Protein AF-A0A438DGU1-F1 (afdb_monomer)

Mean predicted aligned error: 17.24 Å

Foldseek 3Di:
DVVVVVVVVVVVVVVVVVVVVVVVVVVVVVVVVVVVVVVVCVVPDPQWDKDKDADQDDDPPDALQRSVVVVCCVPPVPWFDGKAFDFQCVVLVVLVVVLVVLVVQLVVQVVVCVVPVPDFDWFAPDDVRPDHDIDGSNVVSVVVSVVSVVVSVVVVVVRVPDSVRTHNMMITITNDPCSNCVVVVLPVVLVVVLVVVVVVVVVVVVVLVPVVVVCVVDVVCPVVNVVCCVVCVPCVVVVVVVVVVVSVVVSVVSD

Secondary structure (DSSP, 8-state):
-HHHHHHHHHHHHHHHHHHHHHHHHHHHHHHHHHHHHHHHHHHH--S-EEEEEE-PPP-TTS-HHHHHHHHHHHH-TTTEEEEEEEE--HHHHHHHHHHHHHHHHHHHHHHHHHH-TTS--EEEESGGGTSSEEEEHHHHHHHHHHHHHHHHHHHHHHHHH-GGGEEEEEEEEES-HHHHHHHHHHHHHHHHHHHHHHHHHHHHHHHHH-HHHHHHH-GGGHHHHHHHHHHHHHHHHHHHHHHHHHHHHHHHHH-

Organism: Vitis vinifera (NCBI:txid29760)

Nearest PDB structures (foldseek):
  8xs4-assembly1_A  TM=6.269E-01  e=8.753E-15  Arabidopsis thaliana
  6mgv-assembly1_A  TM=5.950E-01  e=2.209E-14  Arabidopsis thaliana
  8xng-assembly1_B  TM=6.647E-01  e=2.168E-13  Arabidopsis thaliana
  8xaj-assembly1_A  TM=6.176E-01  e=3.081E-12  Arabidopsis thaliana
  8xw1-assembly1_A  TM=6.459E-01  e=2.513E-11  Arabidopsis thaliana

InterPro domains:
  IPR003864 CSC1/OSCA1-like, 7TM region [PF02714] (188-232)
  IPR027815 CSC1/OSCA1-like, cytosolic domain [PF14703] (51-181)
  IPR045122 Calcium permeable stress-gated cation channel 1-like [PTHR13018] (31-181)

pLDDT: mean 75.38, std 16.09, range [46.75, 98.06]

Structure (mmCIF, N/CA/C/O backbone):
data_AF-A0A438DGU1-F1
#
_entry.id   AF-A0A438DGU1-F1
#
loop_
_atom_site.group_PDB
_atom_site.id
_atom_site.type_symbol
_atom_site.label_atom_id
_atom_site.label_alt_id
_atom_site.label_comp_id
_atom_site.label_asym_id
_atom_site.label_entity_id
_atom_site.label_seq_id
_atom_site.pdbx_PDB_ins_code
_atom_site.Cartn_x
_atom_site.Cartn_y
_atom_site.Cartn_z
_atom_site.occupancy
_atom_site.B_iso_or_equiv
_atom_site.auth_seq_id
_atom_site.auth_comp_id
_atom_site.auth_asym_id
_atom_site.auth_atom_id
_atom_site.pdbx_PDB_model_num
ATOM 1 N N . MET A 1 1 ? 34.085 60.584 -5.450 1.00 51.00 1 MET A N 1
ATOM 2 C CA . MET A 1 1 ? 33.881 59.357 -6.259 1.00 51.00 1 MET A CA 1
ATOM 3 C C . MET A 1 1 ? 34.608 58.139 -5.691 1.00 51.00 1 MET A C 1
ATOM 5 O O . MET A 1 1 ? 33.944 57.147 -5.432 1.00 51.00 1 MET A O 1
ATOM 9 N N . LEU A 1 2 ? 35.922 58.198 -5.435 1.00 50.06 2 LEU A N 1
ATOM 10 C CA . LEU A 1 2 ? 36.712 57.058 -4.926 1.00 50.06 2 LEU A CA 1
ATOM 11 C C . LEU A 1 2 ? 36.212 56.463 -3.595 1.00 50.06 2 LEU A C 1
ATOM 13 O O . LEU A 1 2 ? 36.200 55.247 -3.435 1.00 50.06 2 LEU A O 1
ATOM 17 N N . THR A 1 3 ? 35.728 57.292 -2.671 1.00 56.88 3 THR A N 1
ATOM 18 C CA . THR A 1 3 ? 35.167 56.849 -1.381 1.00 56.88 3 THR A CA 1
ATOM 19 C C . THR A 1 3 ? 33.851 56.080 -1.521 1.00 56.88 3 THR A C 1
ATOM 21 O O . THR A 1 3 ? 33.629 55.115 -0.795 1.00 56.88 3 THR A O 1
ATOM 24 N N . TYR A 1 4 ? 33.000 56.449 -2.484 1.00 52.88 4 TYR A N 1
ATOM 25 C CA . TYR A 1 4 ? 31.752 55.734 -2.777 1.00 52.88 4 TYR A CA 1
ATOM 26 C C . TYR A 1 4 ? 32.018 54.388 -3.456 1.00 52.88 4 TYR A C 1
ATOM 28 O O . TYR A 1 4 ? 31.411 53.388 -3.080 1.00 52.88 4 TYR A O 1
ATOM 36 N N . ALA A 1 5 ? 32.976 54.339 -4.388 1.00 51.44 5 ALA A N 1
ATOM 37 C CA . ALA A 1 5 ? 33.400 53.092 -5.021 1.00 51.44 5 ALA A CA 1
ATOM 38 C C . ALA A 1 5 ? 33.981 52.107 -3.989 1.00 51.44 5 ALA A C 1
ATOM 40 O O . ALA A 1 5 ? 33.577 50.949 -3.951 1.00 51.44 5 ALA A O 1
ATOM 41 N N . TRP A 1 6 ? 34.853 52.573 -3.088 1.00 55.00 6 TRP A N 1
ATOM 42 C CA . TRP A 1 6 ? 35.421 51.740 -2.020 1.00 55.00 6 TRP A CA 1
ATOM 43 C C . TRP A 1 6 ? 34.373 51.204 -1.042 1.00 55.00 6 TRP A C 1
ATOM 45 O O . TRP A 1 6 ? 34.448 50.042 -0.637 1.00 55.00 6 TRP A O 1
ATOM 55 N N . ARG A 1 7 ? 33.371 52.018 -0.693 1.00 60.62 7 ARG A N 1
ATOM 56 C CA . ARG A 1 7 ? 32.268 51.591 0.175 1.00 60.62 7 ARG A CA 1
ATOM 57 C C . ARG A 1 7 ? 31.414 50.520 -0.506 1.00 60.62 7 ARG A C 1
ATOM 59 O O . ARG A 1 7 ? 31.186 49.472 0.084 1.00 60.62 7 ARG A O 1
ATOM 66 N N . MET A 1 8 ? 31.094 50.708 -1.788 1.00 54.34 8 MET A N 1
ATOM 67 C CA . MET A 1 8 ? 30.361 49.724 -2.589 1.00 54.34 8 MET A CA 1
ATOM 68 C C . MET A 1 8 ? 31.123 48.394 -2.727 1.00 54.34 8 MET A C 1
ATOM 70 O O . MET A 1 8 ? 30.537 47.331 -2.540 1.00 54.34 8 MET A O 1
ATOM 74 N N . PHE A 1 9 ? 32.438 48.421 -2.977 1.00 50.03 9 PHE A N 1
ATOM 75 C CA . PHE A 1 9 ? 33.260 47.202 -3.032 1.00 50.03 9 PHE A CA 1
ATOM 76 C C . PHE A 1 9 ? 33.344 46.480 -1.678 1.00 50.03 9 PHE A C 1
ATOM 78 O O . PHE A 1 9 ? 33.298 45.247 -1.632 1.00 50.03 9 PHE A O 1
ATOM 85 N N . SER A 1 10 ? 33.440 47.226 -0.575 1.00 62.94 10 SER A N 1
ATOM 86 C CA . SER A 1 10 ? 33.431 46.661 0.779 1.00 62.94 10 SER A CA 1
ATOM 87 C C . SER A 1 10 ? 32.088 46.001 1.108 1.00 62.94 10 SER A C 1
ATOM 89 O O . SER A 1 10 ? 32.065 44.869 1.597 1.00 62.94 10 SER A O 1
ATOM 91 N N . ASP A 1 11 ? 30.977 46.660 0.777 1.00 60.12 11 ASP A N 1
ATOM 92 C CA . ASP A 1 11 ? 29.625 46.159 1.035 1.00 60.12 11 ASP A CA 1
ATOM 93 C C . ASP A 1 11 ? 29.321 44.908 0.197 1.00 60.12 11 ASP A C 1
ATOM 95 O O . ASP A 1 11 ? 28.815 43.916 0.725 1.00 60.12 11 ASP A O 1
ATOM 99 N N . VAL A 1 12 ? 29.732 44.888 -1.077 1.00 57.66 12 VAL A N 1
ATOM 100 C CA . VAL A 1 12 ? 29.611 43.710 -1.955 1.00 57.66 12 VAL A CA 1
ATOM 101 C C . VAL A 1 12 ? 30.444 42.540 -1.425 1.00 57.66 12 VAL A C 1
ATOM 103 O O . VAL A 1 12 ? 29.944 41.418 -1.340 1.00 57.66 12 VAL A O 1
ATOM 106 N N . LYS A 1 13 ? 31.690 42.777 -0.993 1.00 60.59 13 LYS A N 1
ATOM 107 C CA . LYS A 1 13 ? 32.548 41.732 -0.407 1.00 60.59 13 LYS A CA 1
ATOM 108 C C . LYS A 1 13 ? 31.959 41.171 0.890 1.00 60.59 13 LYS A C 1
ATOM 110 O O . LYS A 1 13 ? 32.014 39.961 1.120 1.00 60.59 13 LYS A O 1
ATOM 115 N N . HIS A 1 14 ? 31.383 42.028 1.731 1.00 66.38 14 HIS A N 1
ATOM 116 C CA . HIS A 1 14 ? 30.745 41.614 2.978 1.00 66.38 14 HIS A CA 1
ATOM 117 C C . HIS A 1 14 ? 29.464 40.809 2.716 1.00 66.38 14 HIS A C 1
ATOM 119 O O . HIS A 1 14 ? 29.269 39.742 3.303 1.00 66.38 14 HIS A O 1
ATOM 125 N N . PHE A 1 15 ? 28.648 41.251 1.757 1.00 59.75 15 PHE A N 1
ATOM 126 C CA . PHE A 1 15 ? 27.445 40.552 1.315 1.00 59.75 15 PHE A CA 1
ATOM 127 C C . PHE A 1 15 ? 27.762 39.174 0.713 1.00 59.75 15 PHE A C 1
ATOM 129 O O . PHE A 1 15 ? 27.143 38.181 1.101 1.00 59.75 15 PHE A O 1
ATOM 136 N N . LEU A 1 16 ? 28.763 39.068 -0.169 1.00 53.28 16 LEU A N 1
ATOM 137 C CA . LEU A 1 16 ? 29.220 37.786 -0.723 1.00 53.28 16 LEU A CA 1
ATOM 138 C C . LEU A 1 16 ? 29.722 36.839 0.371 1.00 53.28 16 LEU A C 1
ATOM 140 O O . LEU A 1 16 ? 29.353 35.668 0.379 1.00 53.28 16 LEU A O 1
ATOM 144 N N . ARG A 1 17 ? 30.503 37.336 1.339 1.00 69.50 17 ARG A N 1
ATOM 145 C CA . ARG A 1 17 ? 31.008 36.509 2.446 1.00 69.50 17 ARG A CA 1
ATOM 146 C C . ARG A 1 17 ? 29.874 35.933 3.297 1.00 69.50 17 ARG A C 1
ATOM 148 O O . ARG A 1 17 ? 29.894 34.743 3.603 1.00 69.50 17 ARG A O 1
ATOM 155 N N . ILE A 1 18 ? 28.877 36.748 3.644 1.00 72.62 18 ILE A N 1
ATOM 156 C CA . ILE A 1 18 ? 27.721 36.312 4.444 1.00 72.62 18 ILE A CA 1
ATOM 157 C C . ILE A 1 18 ? 26.885 35.281 3.679 1.00 72.62 18 ILE A C 1
ATOM 159 O O . ILE A 1 18 ? 26.501 34.257 4.248 1.00 72.62 18 ILE A O 1
ATOM 163 N N . ASN A 1 19 ? 26.617 35.520 2.393 1.00 57.25 19 ASN A N 1
ATOM 164 C CA . ASN A 1 19 ? 25.819 34.600 1.585 1.00 57.25 19 ASN A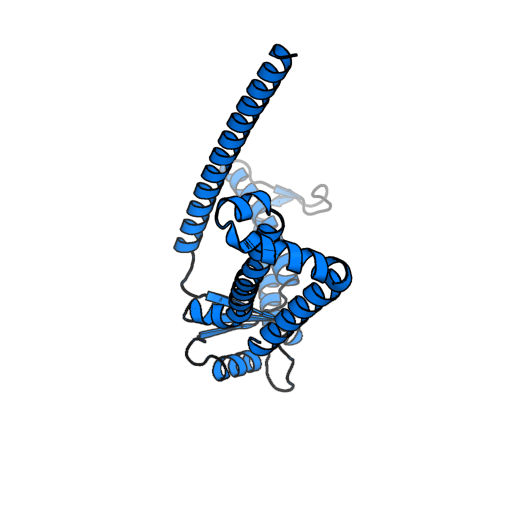 CA 1
ATOM 165 C C . ASN A 1 19 ? 26.555 33.282 1.312 1.00 57.25 19 ASN A C 1
ATOM 167 O O . ASN A 1 19 ? 25.951 32.224 1.467 1.00 57.25 19 ASN A O 1
ATOM 171 N N . CYS A 1 20 ? 27.860 33.308 1.028 1.00 59.97 20 CYS A N 1
ATOM 172 C CA . CYS A 1 20 ? 28.663 32.090 0.886 1.00 59.97 20 CYS A CA 1
ATOM 173 C C . CYS A 1 20 ? 28.718 31.278 2.187 1.00 59.97 20 CYS A C 1
ATOM 175 O O . CYS A 1 20 ? 28.619 30.054 2.152 1.00 59.97 20 CYS A O 1
ATOM 177 N N . GLN A 1 21 ? 28.820 31.932 3.348 1.00 72.12 21 GLN A N 1
ATOM 178 C CA . GLN A 1 21 ? 28.846 31.239 4.636 1.00 72.12 21 GLN A CA 1
ATOM 179 C C . GLN A 1 21 ? 27.482 30.622 4.988 1.00 72.12 21 GLN A C 1
ATOM 181 O O . GLN A 1 21 ? 27.431 29.492 5.473 1.00 72.12 21 GLN A O 1
ATOM 186 N N . LYS A 1 22 ? 26.373 31.312 4.680 1.00 69.69 22 LYS A N 1
ATOM 187 C CA . LYS A 1 22 ? 25.012 30.756 4.792 1.00 69.69 22 LYS A CA 1
ATOM 188 C C . LYS A 1 22 ? 24.791 29.586 3.832 1.00 69.69 22 LYS A C 1
ATOM 190 O O . LYS A 1 22 ? 24.230 28.569 4.239 1.00 69.69 22 LYS A O 1
ATOM 195 N N . LEU A 1 23 ? 25.262 29.695 2.589 1.00 62.03 23 LEU A N 1
ATOM 196 C CA . LEU A 1 23 ? 25.180 28.622 1.598 1.00 62.03 23 LEU A CA 1
ATOM 197 C C . LEU A 1 23 ? 25.999 27.398 2.032 1.00 62.03 23 LEU A C 1
ATOM 199 O O . LEU A 1 23 ? 25.527 26.272 1.946 1.00 62.03 23 LEU A O 1
ATOM 203 N N . PHE A 1 24 ? 27.193 27.606 2.587 1.00 73.12 24 PHE A N 1
ATOM 204 C CA . PHE A 1 24 ? 28.026 26.525 3.111 1.00 73.12 24 PHE A CA 1
ATOM 205 C C . PHE A 1 24 ? 27.399 25.837 4.332 1.00 73.12 24 PHE A C 1
ATOM 207 O O . PHE A 1 24 ? 27.425 24.610 4.428 1.00 73.12 24 PHE A O 1
ATOM 214 N N . LEU A 1 25 ? 26.798 26.599 5.255 1.00 67.25 25 LEU A N 1
ATOM 215 C CA . LEU A 1 25 ? 26.098 26.028 6.411 1.00 67.25 25 LEU A CA 1
ATOM 216 C C . LEU A 1 25 ? 24.862 25.229 5.986 1.00 67.25 25 LEU A C 1
ATOM 218 O O . LEU A 1 25 ? 24.664 24.112 6.455 1.00 67.25 25 LEU A O 1
ATOM 222 N N . THR A 1 26 ? 24.054 25.777 5.078 1.00 61.94 26 THR A N 1
ATOM 223 C CA . THR A 1 26 ? 22.866 25.088 4.552 1.00 61.94 26 THR A CA 1
ATOM 224 C C . THR A 1 26 ? 23.249 23.844 3.756 1.00 61.94 26 THR A C 1
ATOM 226 O O . THR A 1 26 ? 22.645 22.796 3.965 1.00 61.94 26 THR A O 1
ATOM 229 N N . ALA A 1 27 ? 24.309 23.901 2.946 1.00 65.25 27 ALA A N 1
ATOM 230 C CA . ALA A 1 27 ? 24.856 22.738 2.254 1.00 65.25 27 ALA A CA 1
ATOM 231 C C . ALA A 1 27 ? 25.376 21.670 3.230 1.00 65.25 27 ALA A C 1
ATOM 233 O O . ALA A 1 27 ? 25.100 20.492 3.032 1.00 65.25 27 ALA A O 1
ATOM 234 N N . LYS A 1 28 ? 26.057 22.053 4.320 1.00 74.94 28 LYS A N 1
ATOM 235 C CA . LYS A 1 28 ? 26.480 21.114 5.374 1.00 74.94 28 LYS A CA 1
ATOM 236 C C . LYS A 1 28 ? 25.298 20.457 6.079 1.00 74.94 28 LYS A C 1
ATOM 238 O O . LYS A 1 28 ? 25.318 19.248 6.276 1.00 74.94 28 LYS A O 1
ATOM 243 N N . VAL A 1 29 ? 24.269 21.223 6.441 1.00 71.38 29 VAL A N 1
ATOM 244 C CA . VAL A 1 29 ? 23.057 20.682 7.079 1.00 71.38 29 VAL A CA 1
ATOM 245 C C . VAL A 1 29 ? 22.326 19.742 6.124 1.00 71.38 29 VAL A C 1
ATOM 247 O O . VAL A 1 29 ? 21.947 18.648 6.528 1.00 71.38 29 VAL A O 1
ATOM 250 N N . LEU A 1 30 ? 22.191 20.110 4.849 1.00 68.50 30 LEU A N 1
ATOM 251 C CA . LEU A 1 30 ? 21.617 19.237 3.824 1.00 68.50 30 LEU A CA 1
ATOM 252 C C . LEU A 1 30 ? 22.455 17.978 3.614 1.00 68.50 30 LEU A C 1
ATOM 254 O O . LEU A 1 30 ? 21.881 16.903 3.473 1.00 68.50 30 LEU A O 1
ATOM 258 N N . TRP A 1 31 ? 23.784 18.086 3.632 1.00 60.50 31 TRP A N 1
ATOM 259 C CA . TRP A 1 31 ? 24.682 16.940 3.515 1.00 60.50 31 TRP A CA 1
ATOM 260 C C . TRP A 1 31 ? 24.514 15.995 4.703 1.00 60.50 31 TRP A C 1
ATOM 262 O O . TRP A 1 31 ? 24.317 14.806 4.495 1.00 60.50 31 TRP A O 1
ATOM 272 N N . ILE A 1 32 ? 24.468 16.523 5.927 1.00 68.25 32 ILE A N 1
ATOM 273 C CA . ILE A 1 32 ? 24.235 15.751 7.153 1.00 68.25 32 ILE A CA 1
ATOM 274 C C . ILE A 1 32 ? 22.847 15.090 7.143 1.00 68.25 32 ILE A C 1
ATOM 276 O O . ILE A 1 32 ? 22.717 13.898 7.395 1.00 68.25 32 ILE A O 1
ATOM 280 N N . VAL A 1 33 ? 21.786 15.826 6.810 1.00 69.94 33 VAL A N 1
ATOM 281 C CA . VAL A 1 33 ? 20.428 15.262 6.723 1.00 69.94 33 VAL A CA 1
ATOM 282 C C . VAL A 1 33 ? 20.344 14.206 5.618 1.00 69.94 33 VAL A C 1
ATOM 284 O O . VAL A 1 33 ? 19.699 13.175 5.801 1.00 69.94 33 VAL A O 1
ATOM 287 N N . SER A 1 34 ? 21.023 14.421 4.491 1.00 52.19 34 SER A N 1
ATOM 288 C CA . SER A 1 34 ? 21.074 13.461 3.386 1.00 52.19 34 SER A CA 1
ATOM 289 C C . SER A 1 34 ? 21.868 12.215 3.755 1.00 52.19 34 SER A C 1
ATOM 291 O O . SER A 1 34 ? 21.426 11.123 3.418 1.00 52.19 34 SER A O 1
ATOM 293 N N . THR A 1 35 ? 22.982 12.337 4.483 1.00 62.84 35 THR A N 1
ATOM 294 C CA . THR A 1 35 ? 23.746 11.182 4.967 1.00 62.84 35 THR A CA 1
ATOM 295 C C . THR A 1 35 ? 22.969 10.412 6.025 1.00 62.84 35 THR A C 1
ATOM 297 O O . THR A 1 35 ? 22.897 9.196 5.917 1.00 62.84 35 THR A O 1
ATOM 300 N N . TYR A 1 36 ? 22.284 11.064 6.968 1.00 62.88 36 TYR A N 1
ATOM 301 C CA . TYR A 1 36 ? 21.398 10.369 7.912 1.00 62.88 36 TYR A CA 1
ATOM 302 C C . TYR A 1 36 ? 20.220 9.682 7.215 1.00 62.88 36 TYR A C 1
ATOM 304 O O . TYR A 1 36 ? 19.881 8.550 7.553 1.00 62.88 36 TYR A O 1
ATOM 312 N N . LYS A 1 37 ? 19.620 10.321 6.204 1.00 59.22 37 LYS A N 1
ATOM 313 C CA . LYS A 1 37 ? 18.556 9.717 5.392 1.00 59.22 37 LYS A CA 1
ATOM 314 C C . LYS A 1 37 ? 19.081 8.540 4.567 1.00 59.22 37 LYS A C 1
ATOM 316 O O . LYS A 1 37 ? 18.390 7.533 4.464 1.00 59.22 37 LYS A O 1
ATOM 321 N N . LEU A 1 38 ? 20.303 8.637 4.040 1.00 54.97 38 LEU A N 1
ATOM 322 C CA . LEU A 1 38 ? 20.992 7.565 3.324 1.00 54.97 38 LEU A CA 1
ATOM 323 C C . LEU A 1 38 ? 21.336 6.401 4.261 1.00 54.97 38 LEU A C 1
ATOM 325 O O . LEU A 1 38 ? 21.073 5.260 3.914 1.00 54.97 38 LEU A O 1
ATOM 329 N N . ILE A 1 39 ? 21.843 6.673 5.463 1.00 60.94 39 ILE A N 1
ATOM 330 C CA . ILE A 1 39 ? 22.134 5.662 6.487 1.00 60.94 39 ILE A CA 1
ATOM 331 C C . ILE A 1 39 ? 20.837 4.968 6.924 1.00 60.94 39 ILE A C 1
ATOM 333 O O . ILE A 1 39 ? 20.799 3.743 6.969 1.00 60.94 39 ILE A O 1
ATOM 337 N N . MET A 1 40 ? 19.744 5.707 7.149 1.00 49.50 40 MET A N 1
ATOM 338 C CA . MET A 1 40 ? 18.429 5.108 7.424 1.00 49.50 40 MET A CA 1
ATOM 339 C C . MET A 1 40 ? 17.889 4.276 6.253 1.00 49.50 40 MET A C 1
ATOM 341 O O . MET A 1 40 ? 17.271 3.238 6.486 1.00 49.50 40 MET A O 1
ATOM 345 N N . LEU A 1 41 ? 18.113 4.717 5.010 1.00 52.59 41 LEU A N 1
ATOM 346 C CA . LEU A 1 41 ? 17.756 3.968 3.801 1.00 52.59 41 LEU A CA 1
ATOM 347 C C . LEU A 1 41 ? 18.580 2.682 3.675 1.00 52.59 41 LEU A C 1
ATOM 349 O O . LEU A 1 41 ? 18.021 1.655 3.316 1.00 52.59 41 LEU A O 1
ATOM 353 N N . ILE A 1 42 ? 19.873 2.720 4.006 1.00 54.06 42 ILE A N 1
ATOM 354 C CA . ILE A 1 42 ? 20.777 1.562 3.980 1.00 54.06 42 ILE A CA 1
ATOM 355 C C . ILE A 1 42 ? 20.408 0.552 5.076 1.00 54.06 42 ILE A C 1
ATOM 357 O O . ILE A 1 42 ? 20.437 -0.645 4.824 1.00 54.06 42 ILE A O 1
ATOM 361 N N . GLN A 1 43 ? 20.023 1.016 6.268 1.00 51.50 43 GLN A N 1
ATOM 362 C CA . GLN A 1 43 ? 19.683 0.147 7.403 1.00 51.50 43 GLN A CA 1
ATOM 363 C C . GLN A 1 43 ? 18.299 -0.523 7.273 1.00 51.50 43 GLN A C 1
ATOM 365 O O . GLN A 1 43 ? 18.095 -1.587 7.845 1.00 51.50 43 GLN A O 1
ATOM 370 N N . ASN A 1 44 ? 17.358 0.063 6.517 1.00 47.53 44 ASN A N 1
ATOM 371 C CA . ASN A 1 44 ? 15.996 -0.477 6.330 1.00 47.53 44 ASN A CA 1
ATOM 372 C C . ASN A 1 44 ? 15.733 -1.103 4.945 1.00 47.53 44 ASN A C 1
ATOM 374 O O . ASN A 1 44 ? 14.636 -1.604 4.697 1.00 47.53 44 ASN A O 1
ATOM 378 N N . MET A 1 45 ? 16.694 -1.068 4.018 1.00 47.91 45 MET A N 1
ATOM 379 C CA . MET A 1 45 ? 16.559 -1.709 2.707 1.00 47.91 45 MET A CA 1
ATOM 380 C C . MET A 1 45 ? 16.883 -3.198 2.816 1.00 47.91 45 MET A C 1
ATOM 382 O O . MET A 1 45 ? 18.039 -3.608 2.729 1.00 47.91 45 MET A O 1
ATOM 386 N N . HIS A 1 46 ? 15.848 -4.028 2.932 1.00 51.25 46 HIS A N 1
ATOM 387 C CA . HIS A 1 46 ? 15.946 -5.414 2.488 1.00 51.25 46 HIS A CA 1
ATOM 388 C C . HIS A 1 46 ? 16.241 -5.417 0.977 1.00 51.25 46 HIS A C 1
ATOM 390 O O . HIS A 1 46 ? 15.327 -5.250 0.182 1.00 51.25 46 HIS A O 1
ATOM 396 N N . LEU A 1 47 ? 17.532 -5.487 0.631 1.00 48.62 47 LEU A N 1
ATOM 397 C CA . LEU A 1 47 ? 18.225 -6.078 -0.535 1.00 48.62 47 LEU A CA 1
ATOM 398 C C . LEU A 1 47 ? 17.442 -6.481 -1.813 1.00 48.62 47 LEU A C 1
ATOM 400 O O . LEU A 1 47 ? 17.831 -7.424 -2.491 1.00 48.62 47 LEU A O 1
ATOM 404 N N . TYR A 1 48 ? 16.411 -5.744 -2.216 1.00 54.25 48 TYR A N 1
ATOM 405 C 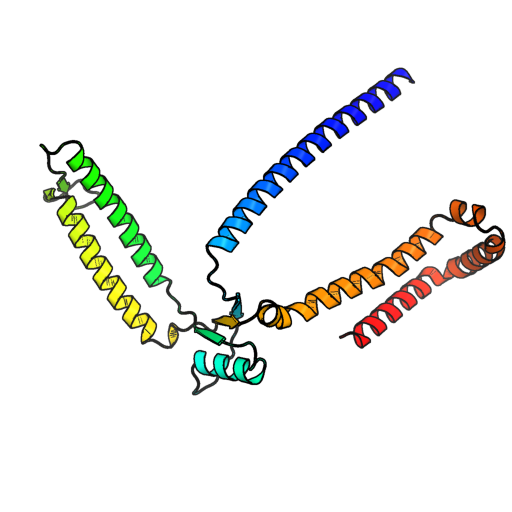CA . TYR A 1 48 ? 15.717 -5.925 -3.491 1.00 54.25 48 TYR A CA 1
ATOM 406 C C . TYR A 1 48 ? 15.506 -4.556 -4.140 1.00 54.25 48 TYR A C 1
ATOM 408 O O . TYR A 1 48 ? 14.836 -3.686 -3.579 1.00 54.25 48 TYR A O 1
ATOM 416 N N . GLN A 1 49 ? 16.099 -4.329 -5.317 1.00 71.88 49 GLN A N 1
ATOM 417 C CA . GLN A 1 49 ? 15.763 -3.148 -6.113 1.00 71.88 49 GLN A CA 1
ATOM 418 C C . GLN A 1 49 ? 14.469 -3.420 -6.875 1.00 71.88 49 GLN A C 1
ATOM 420 O O . GLN A 1 49 ? 14.452 -4.190 -7.834 1.00 71.88 49 GLN A O 1
ATOM 425 N N . GLY A 1 50 ? 13.390 -2.792 -6.412 1.00 76.06 50 GLY A N 1
ATOM 426 C CA . GLY A 1 50 ? 12.084 -2.836 -7.054 1.00 76.06 50 GLY A CA 1
ATOM 427 C C . GLY A 1 50 ? 11.917 -1.714 -8.080 1.00 76.06 50 GLY A C 1
ATOM 428 O O . GLY A 1 50 ? 12.095 -0.544 -7.740 1.00 76.06 50 GLY A O 1
ATOM 429 N N . VAL A 1 51 ? 11.530 -2.052 -9.307 1.00 83.62 51 VAL A N 1
ATOM 430 C CA . VAL A 1 51 ? 11.115 -1.104 -10.352 1.00 83.62 51 VAL A CA 1
ATOM 431 C C . VAL A 1 51 ? 9.593 -1.137 -10.475 1.00 83.62 51 VAL A C 1
ATOM 433 O O . VAL A 1 51 ? 8.972 -2.195 -10.374 1.00 83.62 51 VAL A O 1
ATOM 436 N N . VAL A 1 52 ? 8.969 0.026 -10.682 1.00 87.38 52 VAL A N 1
ATOM 437 C CA . VAL A 1 52 ? 7.519 0.120 -10.905 1.00 87.38 52 VAL A CA 1
ATOM 438 C C . VAL A 1 52 ? 7.233 0.132 -12.394 1.00 87.38 52 VAL A C 1
ATOM 440 O O . VAL A 1 52 ? 7.499 1.122 -13.073 1.00 87.38 52 VAL A O 1
ATOM 443 N N . VAL A 1 53 ? 6.615 -0.933 -12.882 1.00 86.94 53 VAL A N 1
ATOM 444 C CA . VAL A 1 53 ? 6.159 -1.042 -14.266 1.00 86.94 53 VAL A CA 1
ATOM 445 C C . VAL A 1 53 ? 4.714 -0.574 -14.336 1.00 86.94 53 VAL A C 1
ATOM 447 O O . VAL A 1 53 ? 3.869 -1.013 -13.555 1.00 86.94 53 VAL A O 1
ATOM 450 N N . ARG A 1 54 ? 4.421 0.343 -15.257 1.00 88.75 54 ARG A N 1
ATOM 451 C CA . ARG A 1 54 ? 3.077 0.897 -15.480 1.00 88.75 54 ARG A CA 1
ATOM 452 C C . ARG A 1 54 ? 2.626 0.598 -16.905 1.00 88.75 54 ARG A C 1
ATOM 454 O O . ARG A 1 54 ? 3.465 0.407 -17.776 1.00 88.75 54 ARG A O 1
ATOM 461 N N . ASN A 1 55 ? 1.314 0.643 -17.132 1.00 88.69 55 ASN A N 1
ATOM 462 C CA . ASN A 1 55 ? 0.684 0.425 -18.439 1.00 88.69 55 ASN A CA 1
ATOM 463 C C . ASN A 1 55 ? 0.992 -0.957 -19.030 1.00 88.69 55 ASN A C 1
ATOM 465 O O . ASN A 1 55 ? 1.286 -1.081 -20.216 1.00 88.69 55 ASN A O 1
ATOM 469 N N . VAL A 1 56 ? 0.914 -1.999 -18.199 1.00 88.38 56 VAL A N 1
ATOM 470 C CA . VAL A 1 56 ? 1.029 -3.380 -18.683 1.00 88.38 56 VAL A CA 1
ATOM 471 C C . VAL A 1 56 ? -0.114 -3.654 -19.675 1.00 88.38 56 VAL A C 1
ATOM 473 O O . VAL A 1 56 ? -1.274 -3.395 -19.327 1.00 88.38 56 VAL A O 1
ATOM 476 N N . PRO A 1 57 ? 0.175 -4.140 -20.897 1.00 86.31 57 PRO A N 1
ATOM 477 C CA . PRO A 1 57 ? -0.857 -4.428 -21.882 1.00 86.31 57 PRO A CA 1
ATOM 478 C C . PRO A 1 57 ? -1.771 -5.548 -21.384 1.00 86.31 57 PRO A C 1
ATOM 480 O O . PRO A 1 57 ? -1.325 -6.518 -20.774 1.00 86.31 57 PRO A O 1
ATOM 483 N N . HIS A 1 58 ? -3.068 -5.413 -21.650 1.00 83.38 58 HIS A N 1
ATOM 484 C CA . HIS A 1 58 ? -4.033 -6.450 -21.314 1.00 83.38 58 HIS A CA 1
ATOM 485 C C . HIS A 1 58 ? -4.075 -7.497 -22.432 1.00 83.38 58 HIS A C 1
ATOM 487 O O . HIS A 1 58 ? -4.450 -7.175 -23.558 1.00 83.38 58 HIS A O 1
ATOM 493 N N . VAL A 1 59 ? -3.704 -8.738 -22.115 1.00 83.44 59 VAL A N 1
ATOM 494 C CA . VAL A 1 59 ? -3.755 -9.877 -23.042 1.00 83.44 59 VAL A CA 1
ATOM 495 C C . VAL A 1 59 ? -4.904 -10.796 -22.630 1.00 83.44 59 VAL A C 1
ATOM 497 O O . VAL A 1 59 ? -4.979 -11.236 -21.483 1.00 83.44 59 VAL A O 1
ATOM 500 N N . SER A 1 60 ? -5.824 -11.086 -23.552 1.00 80.88 60 SER A N 1
ATOM 501 C CA . SER A 1 60 ? -6.972 -11.959 -23.281 1.00 80.88 6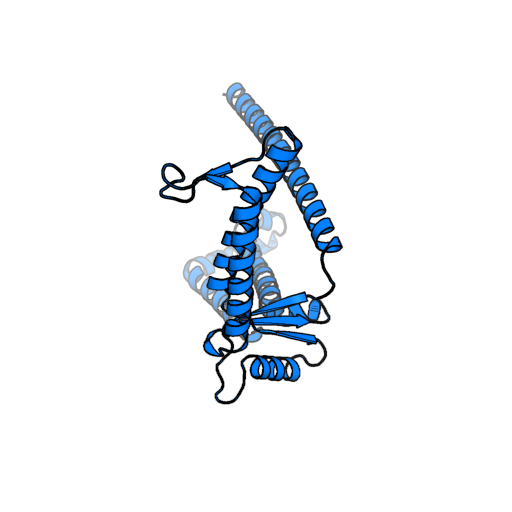0 SER A CA 1
ATOM 502 C C . SER A 1 60 ? -6.514 -13.371 -22.909 1.00 80.88 60 SER A C 1
ATOM 504 O O . SER A 1 60 ? -5.769 -13.988 -23.666 1.00 80.88 60 SER A O 1
ATOM 506 N N . GLY A 1 61 ? -6.987 -13.894 -21.776 1.00 81.06 61 GLY A N 1
ATOM 507 C CA . GLY A 1 61 ? -6.671 -15.250 -21.306 1.00 81.06 61 GLY A CA 1
ATOM 508 C C . GLY A 1 61 ? -5.452 -15.355 -20.383 1.00 81.06 61 GLY A C 1
ATOM 509 O O . GLY A 1 61 ? -5.291 -16.388 -19.743 1.00 81.06 61 GLY A O 1
ATOM 510 N N . HIS A 1 62 ? -4.656 -14.291 -20.243 1.00 82.19 62 HIS A N 1
ATOM 511 C CA . HIS A 1 62 ? -3.535 -14.228 -19.303 1.00 82.19 62 HIS A CA 1
ATOM 512 C C . HIS A 1 62 ? -3.832 -13.258 -18.161 1.00 82.19 62 HIS A C 1
ATOM 514 O O . HIS A 1 62 ? -4.452 -12.208 -18.358 1.00 82.19 62 HIS A O 1
ATOM 520 N N . SER A 1 63 ? -3.378 -13.585 -16.950 1.00 86.81 63 SER A N 1
ATOM 521 C CA . SER A 1 63 ? -3.372 -12.598 -15.878 1.00 86.81 63 SER A CA 1
ATOM 522 C C . SER A 1 63 ? -2.290 -11.544 -16.147 1.00 86.81 63 SER A C 1
ATOM 524 O O . SER A 1 63 ? -1.319 -11.767 -16.877 1.00 86.81 63 SER A O 1
ATOM 526 N N . ILE A 1 64 ? -2.442 -10.365 -15.540 1.00 87.19 64 ILE A N 1
ATOM 527 C CA . ILE A 1 64 ? -1.397 -9.327 -15.577 1.00 87.19 64 ILE A CA 1
ATOM 528 C C . ILE A 1 64 ? -0.087 -9.879 -15.001 1.00 87.19 64 ILE A C 1
ATOM 530 O O . ILE A 1 64 ? 0.983 -9.531 -15.490 1.00 87.19 64 ILE A O 1
ATOM 534 N N . SER A 1 65 ? -0.188 -10.772 -14.011 1.00 89.56 65 SER A N 1
ATOM 535 C CA . SER A 1 65 ? 0.950 -11.480 -13.432 1.00 89.56 65 SER A CA 1
ATOM 536 C C . SER A 1 65 ? 1.695 -12.282 -14.501 1.00 89.56 65 SER A C 1
ATOM 538 O O . SER A 1 65 ? 2.867 -12.030 -14.747 1.00 89.56 65 SER A O 1
ATOM 540 N N . ASP A 1 66 ? 0.988 -13.150 -15.228 1.00 91.06 66 ASP A N 1
ATOM 541 C CA . ASP A 1 66 ? 1.593 -14.022 -16.247 1.00 91.06 66 ASP A CA 1
ATOM 542 C C . ASP A 1 66 ? 2.240 -13.215 -17.380 1.00 91.06 66 ASP A C 1
ATOM 544 O O . ASP A 1 66 ? 3.293 -13.575 -17.897 1.00 91.06 66 ASP A O 1
ATOM 548 N N . THR A 1 67 ? 1.620 -12.091 -17.752 1.00 90.69 67 THR A N 1
ATOM 549 C CA . THR A 1 67 ? 2.139 -11.197 -18.798 1.00 90.69 67 THR A CA 1
ATOM 550 C C . THR A 1 67 ? 3.459 -10.552 -18.371 1.00 90.69 67 THR A C 1
ATOM 552 O O . THR A 1 67 ? 4.404 -10.482 -19.158 1.00 90.69 67 THR A O 1
ATOM 555 N N . VAL A 1 68 ? 3.531 -10.076 -17.124 1.00 90.94 68 VAL A N 1
ATOM 556 C CA . VAL A 1 68 ? 4.746 -9.482 -16.550 1.00 90.94 68 VAL A CA 1
ATOM 557 C C . VAL A 1 68 ? 5.823 -10.549 -16.389 1.00 90.94 68 VAL A C 1
ATOM 559 O O . VAL A 1 68 ? 6.952 -10.331 -16.820 1.00 90.94 68 VAL A O 1
ATOM 562 N N . ASP A 1 69 ? 5.472 -11.702 -15.828 1.00 91.88 69 ASP A N 1
ATOM 563 C CA . ASP A 1 69 ? 6.392 -12.816 -15.622 1.00 91.88 69 ASP A CA 1
ATOM 564 C C . ASP A 1 69 ? 7.032 -13.256 -16.943 1.00 91.88 69 ASP A C 1
ATOM 566 O O . ASP A 1 69 ? 8.253 -13.217 -17.094 1.00 91.88 69 ASP A O 1
ATOM 570 N N . HIS A 1 70 ? 6.213 -13.530 -17.962 1.00 90.56 70 HIS A N 1
ATOM 571 C CA . HIS A 1 70 ? 6.707 -13.928 -19.276 1.00 90.56 70 HIS A CA 1
ATOM 572 C C . HIS A 1 70 ? 7.606 -12.858 -19.917 1.00 90.56 70 HIS A C 1
ATOM 574 O O . HIS A 1 70 ? 8.671 -13.181 -20.451 1.00 90.56 70 HIS A O 1
ATOM 580 N N . PHE A 1 71 ? 7.226 -11.577 -19.836 1.00 89.94 71 PHE A N 1
ATOM 581 C CA . PHE A 1 71 ? 8.017 -10.481 -20.396 1.00 89.94 71 PHE A CA 1
ATOM 582 C C . PHE A 1 71 ? 9.396 -10.361 -19.731 1.00 89.94 71 PHE A C 1
ATOM 584 O O . PHE A 1 71 ? 10.405 -10.238 -20.430 1.00 89.94 71 PHE A O 1
ATOM 591 N N . PHE A 1 72 ? 9.468 -10.398 -18.397 1.00 89.88 72 PHE A N 1
ATOM 592 C CA . PHE A 1 72 ? 10.733 -10.216 -17.681 1.00 89.88 72 PHE A CA 1
ATOM 593 C C . PHE A 1 72 ? 11.606 -11.470 -17.674 1.00 89.88 72 PHE A C 1
ATOM 595 O O . PHE A 1 72 ? 12.826 -11.333 -17.752 1.00 89.88 72 PHE A O 1
ATOM 602 N N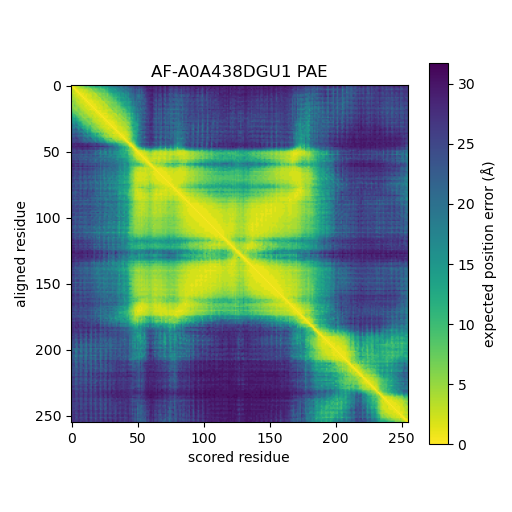 . GLN A 1 73 ? 11.025 -12.671 -17.677 1.00 91.19 73 GLN A N 1
ATOM 603 C CA . GLN A 1 73 ? 11.787 -13.903 -17.887 1.00 91.19 73 GLN A CA 1
ATOM 604 C C . GLN A 1 73 ? 12.407 -13.950 -19.289 1.00 91.19 73 GLN A C 1
ATOM 606 O O . GLN A 1 73 ? 13.555 -14.358 -19.435 1.00 91.19 73 GLN A O 1
ATOM 611 N N . THR A 1 74 ? 11.687 -13.483 -20.315 1.00 89.00 74 THR A N 1
ATOM 612 C CA . THR A 1 74 ? 12.192 -13.477 -21.698 1.00 89.00 74 THR A CA 1
ATOM 613 C C . THR A 1 74 ? 13.283 -12.423 -21.908 1.00 89.00 74 THR A C 1
ATOM 615 O O . THR A 1 74 ? 14.303 -12.711 -22.527 1.00 89.00 74 THR A O 1
ATOM 618 N N . ASN A 1 75 ? 13.099 -11.205 -21.387 1.00 86.44 75 ASN A N 1
ATOM 619 C CA . ASN A 1 75 ? 14.028 -10.093 -21.632 1.00 86.44 75 ASN A CA 1
ATOM 620 C C . ASN A 1 75 ? 15.171 -9.993 -20.605 1.00 86.44 75 ASN A C 1
ATOM 622 O O . ASN A 1 75 ? 16.249 -9.495 -20.928 1.00 86.44 75 ASN A O 1
ATOM 626 N N . HIS A 1 76 ? 14.959 -10.443 -19.364 1.00 85.81 76 HIS A N 1
ATOM 627 C CA . HIS A 1 76 ? 15.906 -10.279 -18.254 1.00 85.81 76 HIS A CA 1
ATOM 628 C C . HIS A 1 76 ? 16.063 -11.551 -17.387 1.00 85.81 76 HIS A C 1
ATOM 630 O O . HIS A 1 76 ? 16.013 -11.456 -16.155 1.00 85.81 76 HIS A O 1
ATOM 636 N N . PRO A 1 77 ? 16.329 -12.733 -17.980 1.00 86.25 77 PRO A N 1
ATOM 637 C CA . PRO A 1 77 ? 16.304 -14.022 -17.273 1.00 86.25 77 PRO A CA 1
ATOM 638 C C . PRO A 1 77 ? 17.284 -14.105 -16.095 1.00 86.25 77 PRO A C 1
ATOM 640 O O . PRO A 1 77 ? 16.980 -14.692 -15.064 1.00 86.25 77 PRO A O 1
ATOM 643 N N . ASN A 1 78 ? 18.460 -13.485 -16.220 1.00 85.69 78 ASN A N 1
ATOM 644 C CA . ASN A 1 78 ? 19.523 -13.581 -15.214 1.00 85.69 78 ASN A CA 1
ATOM 645 C C . ASN A 1 78 ? 19.347 -12.610 -14.037 1.00 85.69 78 ASN A C 1
ATOM 647 O O . ASN A 1 78 ? 20.089 -12.693 -13.056 1.00 85.69 78 ASN A O 1
ATOM 651 N N . HIS A 1 79 ? 18.425 -11.650 -14.148 1.00 85.19 79 HIS A N 1
ATOM 652 C CA . HIS A 1 79 ? 18.281 -10.558 -13.182 1.00 85.19 79 HIS A CA 1
ATOM 653 C C . HIS A 1 79 ? 16.909 -10.480 -12.534 1.00 85.19 79 HIS A C 1
ATOM 655 O O . HIS A 1 79 ? 16.796 -9.958 -11.424 1.00 85.19 79 HIS A O 1
ATOM 661 N N . TYR A 1 80 ? 15.886 -10.971 -13.222 1.00 87.56 80 TYR A N 1
ATOM 662 C CA . TYR A 1 80 ? 14.529 -11.035 -12.721 1.00 87.56 80 TYR A CA 1
ATOM 663 C C . TYR A 1 80 ? 14.423 -12.016 -11.544 1.00 87.56 80 TYR A C 1
ATOM 665 O O . TYR A 1 80 ? 14.930 -13.133 -11.620 1.00 87.56 80 TYR A O 1
ATOM 673 N N . ILE A 1 81 ? 13.796 -11.586 -10.445 1.00 88.50 81 ILE A N 1
ATOM 674 C CA . ILE A 1 81 ? 13.514 -12.452 -9.289 1.00 88.50 81 ILE A CA 1
ATOM 675 C C . ILE A 1 81 ? 12.029 -12.771 -9.227 1.00 88.50 81 ILE A C 1
ATOM 677 O O . ILE A 1 81 ? 11.645 -13.934 -9.217 1.00 88.50 81 ILE A O 1
ATOM 681 N N . ASP A 1 82 ? 11.216 -11.730 -9.087 1.00 89.06 82 ASP A N 1
ATOM 682 C CA . ASP A 1 82 ? 9.792 -11.866 -8.816 1.00 89.06 82 ASP A CA 1
ATOM 683 C C . ASP A 1 82 ? 9.077 -10.555 -9.138 1.00 89.06 82 ASP A C 1
ATOM 685 O O . ASP A 1 82 ? 9.695 -9.495 -9.303 1.00 89.06 82 ASP A O 1
ATOM 689 N N . HIS A 1 83 ? 7.756 -10.614 -9.192 1.00 90.31 83 HIS A N 1
ATOM 690 C CA . HIS A 1 83 ? 6.906 -9.460 -9.373 1.00 90.31 83 HIS A CA 1
ATOM 691 C C . HIS A 1 83 ? 5.683 -9.509 -8.457 1.00 90.31 83 HIS A C 1
ATOM 693 O O . HIS A 1 83 ? 5.121 -10.551 -8.143 1.00 90.31 83 HIS A O 1
ATOM 699 N N . GLN A 1 84 ? 5.216 -8.330 -8.062 1.00 89.62 84 GLN A N 1
ATOM 700 C CA . GLN A 1 84 ? 4.008 -8.158 -7.279 1.00 89.62 84 GLN A CA 1
ATOM 701 C C . GLN A 1 84 ? 3.022 -7.274 -8.039 1.00 89.62 84 GLN A C 1
ATOM 703 O O . GLN A 1 84 ? 3.246 -6.075 -8.229 1.00 89.62 84 GLN A O 1
ATOM 708 N N . ALA A 1 85 ? 1.902 -7.867 -8.455 1.00 88.31 85 ALA A N 1
ATOM 709 C CA . ALA A 1 85 ? 0.799 -7.133 -9.063 1.00 88.31 85 ALA A CA 1
ATOM 710 C C . ALA A 1 85 ? 0.185 -6.132 -8.069 1.00 88.31 85 ALA A C 1
ATOM 712 O O . ALA A 1 85 ? 0.025 -6.418 -6.877 1.00 88.31 85 ALA A O 1
ATOM 713 N N . VAL A 1 86 ? -0.179 -4.950 -8.566 1.00 89.56 86 VAL A N 1
ATOM 714 C CA . VAL A 1 86 ? -0.786 -3.895 -7.751 1.00 89.56 86 VAL A CA 1
ATOM 715 C C . VAL A 1 86 ? -2.304 -3.986 -7.818 1.00 89.56 86 VAL A C 1
ATOM 717 O O . VAL A 1 86 ? -2.896 -4.071 -8.892 1.00 89.56 86 VAL A O 1
ATOM 720 N N . TYR A 1 87 ? -2.947 -3.901 -6.655 1.00 88.88 87 TYR A N 1
ATOM 721 C CA . TYR A 1 87 ? -4.399 -3.952 -6.525 1.00 88.88 87 TYR A CA 1
ATOM 722 C C . TYR A 1 87 ? -4.966 -2.596 -6.095 1.00 88.88 87 TYR A C 1
ATOM 724 O O . TYR A 1 87 ? -4.383 -1.880 -5.275 1.00 88.88 87 TYR A O 1
ATOM 732 N N . ASN A 1 88 ? -6.161 -2.266 -6.580 1.00 89.88 88 ASN A N 1
ATOM 733 C CA . ASN A 1 88 ? -6.912 -1.092 -6.161 1.00 89.88 88 ASN A CA 1
ATOM 734 C C . ASN A 1 88 ? -7.436 -1.266 -4.726 1.00 89.88 88 ASN A C 1
ATOM 736 O O . ASN A 1 88 ? -8.532 -1.766 -4.479 1.00 89.88 88 ASN A O 1
ATOM 740 N N . ALA A 1 89 ? -6.654 -0.792 -3.760 1.00 90.75 89 ALA A N 1
ATOM 741 C CA . ALA A 1 89 ? -6.962 -0.881 -2.336 1.00 90.75 89 ALA A CA 1
ATOM 742 C C . ALA A 1 89 ? -7.542 0.422 -1.746 1.00 90.75 89 ALA A C 1
ATOM 744 O O . ALA A 1 89 ? -7.458 0.648 -0.539 1.00 90.75 89 ALA A O 1
ATOM 745 N N . ASN A 1 90 ? -8.151 1.303 -2.551 1.00 92.19 90 ASN A N 1
ATOM 746 C CA . ASN A 1 90 ? -8.624 2.617 -2.082 1.00 92.19 90 ASN A CA 1
ATOM 747 C C . ASN A 1 90 ? -9.697 2.538 -0.983 1.00 92.19 90 ASN A C 1
ATOM 749 O O . ASN A 1 90 ? -9.707 3.325 -0.035 1.00 92.19 90 ASN A O 1
ATOM 753 N N . LYS A 1 91 ? -10.630 1.590 -1.093 1.00 93.06 91 LYS A N 1
ATOM 754 C CA . LYS A 1 91 ? -11.665 1.385 -0.070 1.00 93.06 91 LYS A CA 1
ATOM 755 C C . LYS A 1 91 ? -11.089 0.732 1.186 1.00 93.06 91 LYS A C 1
ATOM 757 O O . LYS A 1 91 ? -11.403 1.158 2.297 1.00 93.06 91 LYS A O 1
ATOM 762 N N . TYR A 1 92 ? -10.199 -0.241 1.000 1.00 92.12 92 TYR A N 1
ATOM 763 C CA . TYR A 1 92 ? -9.460 -0.888 2.080 1.00 92.12 92 TYR A CA 1
ATOM 764 C C . TYR A 1 92 ? -8.643 0.131 2.887 1.00 92.12 92 TYR A C 1
ATOM 766 O O . TYR A 1 92 ? -8.771 0.199 4.109 1.00 92.12 92 TYR A O 1
ATOM 774 N N . SER A 1 93 ? -7.894 1.012 2.218 1.00 92.50 93 SER A N 1
ATOM 775 C CA . SER A 1 93 ? -7.083 2.044 2.874 1.00 92.50 93 SER A CA 1
ATOM 776 C C . SER A 1 93 ? -7.936 3.032 3.681 1.00 92.50 93 SER A C 1
ATOM 778 O O . SER A 1 93 ? -7.559 3.406 4.794 1.00 92.50 93 SER A O 1
ATOM 780 N N . LYS A 1 94 ? -9.132 3.400 3.195 1.00 95.69 94 LYS A N 1
ATOM 781 C CA . LYS A 1 94 ? -10.100 4.213 3.958 1.00 95.69 94 LYS A CA 1
ATOM 782 C C . LYS A 1 94 ? -10.575 3.511 5.236 1.00 95.69 94 LYS A C 1
ATOM 784 O O . LYS A 1 94 ? -10.700 4.175 6.268 1.00 95.69 94 LYS A O 1
ATOM 789 N N . LEU A 1 95 ? -10.826 2.200 5.192 1.00 96.50 95 LEU A N 1
ATOM 790 C CA . LEU A 1 95 ? -11.217 1.418 6.371 1.00 96.50 95 LEU A CA 1
ATOM 791 C C . LEU A 1 95 ? -10.082 1.320 7.392 1.00 96.50 95 LEU A C 1
ATOM 793 O O . LEU A 1 95 ? -10.323 1.578 8.569 1.00 96.50 95 LEU A O 1
ATOM 797 N N . VAL A 1 96 ? -8.854 1.045 6.948 1.00 94.56 96 VAL A N 1
ATOM 798 C CA . VAL A 1 96 ? -7.668 1.010 7.821 1.00 94.56 96 VAL A CA 1
ATOM 799 C C . VAL A 1 96 ? -7.456 2.366 8.502 1.00 94.56 96 VAL A C 1
ATOM 801 O O . VAL A 1 96 ? -7.330 2.433 9.721 1.00 94.56 96 VAL A O 1
ATOM 804 N N . ARG A 1 97 ? -7.547 3.478 7.758 1.00 96.06 97 ARG A N 1
ATOM 805 C CA . ARG A 1 97 ? -7.483 4.833 8.344 1.00 96.06 97 ARG A CA 1
ATOM 806 C C . ARG A 1 97 ? -8.615 5.109 9.336 1.00 96.06 97 ARG A C 1
ATOM 808 O O . ARG A 1 97 ? -8.434 5.858 10.293 1.00 96.06 97 ARG A O 1
ATOM 815 N N . LYS A 1 98 ? -9.817 4.567 9.107 1.00 96.94 98 LYS A N 1
ATOM 816 C CA . LYS A 1 98 ? -10.934 4.684 10.059 1.00 96.94 98 LYS A CA 1
ATOM 817 C C . LYS A 1 98 ? -10.640 3.896 11.339 1.00 96.94 98 LYS A C 1
ATOM 819 O O . LYS A 1 98 ? -10.840 4.440 12.419 1.00 96.94 98 LYS A O 1
ATOM 824 N N . ARG A 1 99 ? -10.137 2.667 11.210 1.00 96.81 99 ARG A N 1
ATOM 825 C CA . ARG A 1 99 ? -9.717 1.810 12.325 1.00 96.81 99 ARG A CA 1
ATOM 826 C C . ARG A 1 99 ? -8.659 2.492 13.182 1.00 96.81 99 ARG A C 1
ATOM 828 O O . ARG A 1 99 ? -8.807 2.512 14.395 1.00 96.81 99 ARG A O 1
ATOM 835 N N . GLU A 1 100 ? -7.670 3.127 12.557 1.00 96.56 100 GLU A N 1
ATOM 836 C CA . GLU A 1 100 ? -6.604 3.845 13.264 1.00 96.56 100 GLU A CA 1
ATOM 837 C C . GLU A 1 100 ? -7.121 5.058 14.043 1.00 96.56 100 GLU A C 1
ATOM 839 O O . GLU A 1 100 ? -6.773 5.262 15.200 1.00 96.56 100 GLU A O 1
ATOM 844 N N . ARG A 1 101 ? -8.056 5.824 13.466 1.00 96.44 101 ARG A N 1
ATOM 845 C CA . ARG A 1 10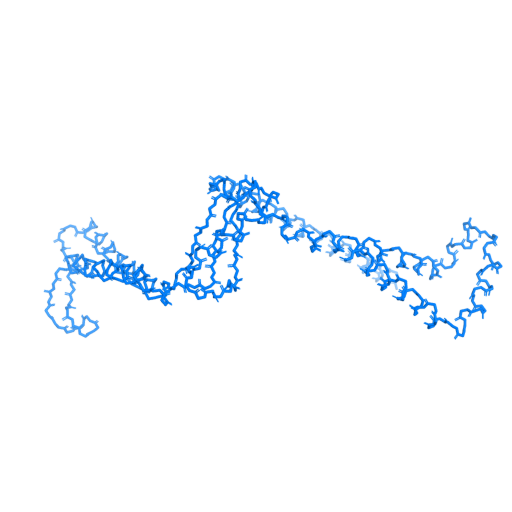1 ? -8.713 6.916 14.201 1.00 96.44 101 ARG A CA 1
ATOM 846 C C . ARG A 1 101 ? -9.459 6.412 15.434 1.00 96.44 101 ARG A C 1
ATOM 848 O O . ARG A 1 101 ? -9.364 7.028 16.489 1.00 96.44 101 ARG A O 1
ATOM 855 N N . VAL A 1 102 ? -10.199 5.309 15.308 1.00 96.12 102 VAL A N 1
ATOM 856 C CA . VAL A 1 102 ? -10.905 4.694 16.445 1.00 96.12 102 VAL A CA 1
ATOM 857 C C . VAL A 1 102 ? -9.914 4.138 17.468 1.00 96.12 102 VAL A C 1
ATOM 859 O O . VAL A 1 102 ? -10.141 4.276 18.666 1.00 96.12 102 VAL A O 1
ATOM 862 N N . ARG A 1 103 ? -8.791 3.574 17.011 1.00 97.19 103 ARG A N 1
ATOM 863 C CA . ARG A 1 103 ? -7.712 3.096 17.875 1.00 97.19 103 ARG A CA 1
ATOM 864 C C . ARG A 1 103 ? -7.127 4.223 18.724 1.00 97.19 103 ARG A C 1
ATOM 866 O O . ARG A 1 103 ? -7.070 4.072 19.936 1.00 97.19 103 ARG A O 1
ATOM 873 N N . ASN A 1 104 ? -6.847 5.379 18.128 1.00 97.31 104 ASN A N 1
ATOM 874 C CA . ASN A 1 104 ? -6.375 6.552 18.869 1.00 97.31 104 ASN A CA 1
ATOM 875 C C . ASN A 1 104 ? -7.377 7.006 19.946 1.00 97.31 104 ASN A C 1
ATOM 877 O O . ASN A 1 104 ? -6.978 7.377 21.049 1.00 97.31 104 ASN A O 1
ATOM 881 N N . TRP A 1 105 ? -8.685 6.949 19.663 1.00 94.88 105 TRP A N 1
ATOM 882 C CA . TRP A 1 105 ? -9.720 7.233 20.666 1.00 94.88 105 TRP A CA 1
ATOM 883 C C . TRP A 1 105 ? -9.760 6.188 21.782 1.00 94.88 105 TRP A C 1
ATOM 885 O O . TRP A 1 105 ? -9.944 6.552 22.945 1.00 94.88 105 TRP A O 1
ATOM 895 N N . LEU A 1 106 ? -9.581 4.907 21.457 1.00 96.38 106 LEU A N 1
ATOM 896 C CA . LEU A 1 106 ? -9.473 3.845 22.454 1.00 96.38 106 LEU A CA 1
ATOM 897 C C . LEU A 1 106 ? -8.268 4.082 23.367 1.00 96.38 106 LEU A C 1
ATOM 899 O O . LEU A 1 106 ? -8.423 4.073 24.586 1.00 96.38 106 LEU A O 1
ATOM 903 N N . ASP A 1 107 ? -7.102 4.349 22.784 1.00 97.06 107 ASP A N 1
ATOM 904 C CA . ASP A 1 107 ? -5.867 4.585 23.528 1.00 97.06 107 ASP A CA 1
ATOM 905 C C . ASP A 1 107 ? -5.995 5.837 24.414 1.00 97.06 107 ASP A C 1
ATOM 907 O O . ASP A 1 107 ? -5.660 5.789 25.594 1.00 97.06 107 ASP A O 1
ATOM 911 N N . TYR A 1 108 ? -6.616 6.917 23.923 1.00 95.06 108 TYR A N 1
ATOM 912 C CA . TYR A 1 108 ? -6.947 8.089 24.745 1.00 95.06 108 TYR A CA 1
ATOM 913 C C . TYR A 1 108 ? -7.821 7.738 25.964 1.00 95.06 108 TYR A C 1
ATOM 915 O O . TYR A 1 108 ? -7.555 8.210 27.071 1.00 95.06 108 TYR A O 1
ATOM 923 N N . ASN A 1 109 ? -8.863 6.916 25.786 1.00 94.38 109 ASN A N 1
ATOM 924 C CA . ASN A 1 109 ? -9.747 6.521 26.889 1.00 94.38 109 ASN A CA 1
ATOM 925 C C . ASN A 1 109 ? -9.052 5.573 27.877 1.00 94.38 109 ASN A C 1
ATOM 927 O O . ASN A 1 109 ? -9.283 5.699 29.079 1.00 94.38 109 ASN A O 1
ATOM 931 N N . LYS A 1 110 ? -8.168 4.688 27.401 1.00 95.94 110 LYS A N 1
ATOM 932 C CA . LYS A 1 110 ? -7.322 3.842 28.258 1.00 95.94 110 LYS A CA 1
ATOM 933 C C . LYS A 1 110 ? -6.369 4.688 29.098 1.00 95.94 110 LYS A C 1
ATOM 935 O O . LYS A 1 110 ? -6.420 4.607 30.318 1.00 95.94 110 LYS A O 1
ATOM 940 N N . LEU A 1 111 ? -5.645 5.619 28.475 1.00 96.75 111 LEU A N 1
ATOM 941 C CA . LEU A 1 111 ? -4.768 6.570 29.171 1.00 96.75 111 LEU A CA 1
ATOM 942 C C . LEU A 1 111 ? -5.523 7.466 30.167 1.00 96.75 111 LEU A C 1
ATOM 944 O O . LEU A 1 111 ? -4.946 7.952 31.139 1.00 96.75 111 LEU A O 1
ATOM 948 N N . LYS A 1 112 ? -6.800 7.767 29.909 1.00 93.81 112 LYS A N 1
ATOM 949 C CA . LYS A 1 112 ? -7.649 8.529 30.836 1.00 93.81 112 LYS A CA 1
ATOM 950 C C . LYS A 1 112 ? -8.036 7.698 32.061 1.00 93.81 112 LYS A C 1
ATOM 952 O O . LYS A 1 112 ? -8.074 8.246 33.158 1.00 93.81 112 LYS A O 1
ATOM 957 N N . PHE A 1 113 ? -8.305 6.410 31.868 1.00 95.19 113 PHE A N 1
ATOM 958 C CA . PHE A 1 113 ? -8.601 5.474 32.949 1.00 95.19 113 PHE A CA 1
ATOM 959 C C . PHE A 1 113 ? -7.356 5.142 33.782 1.00 95.19 113 PHE A C 1
ATOM 961 O O . PHE A 1 113 ? -7.429 5.150 35.002 1.00 95.19 113 PHE A O 1
ATOM 968 N N . GLU A 1 114 ? -6.197 4.951 33.148 1.00 94.44 114 GLU A N 1
ATOM 969 C CA . GLU A 1 114 ? -4.916 4.730 33.841 1.00 94.44 114 GLU A CA 1
ATOM 970 C C . GLU A 1 114 ? -4.547 5.889 34.777 1.00 94.44 114 GLU A C 1
ATOM 972 O O . GLU A 1 114 ? -4.029 5.670 35.867 1.00 94.44 114 GLU A O 1
ATOM 977 N N . ARG A 1 115 ? -4.852 7.131 34.375 1.00 93.44 115 ARG A N 1
ATOM 978 C CA . ARG A 1 115 ? -4.628 8.325 35.206 1.00 93.44 115 ARG A CA 1
ATOM 979 C C . ARG A 1 115 ? -5.566 8.418 36.409 1.00 93.44 115 ARG A C 1
ATOM 981 O O . ARG A 1 115 ? -5.167 8.945 37.443 1.00 93.44 115 ARG A O 1
ATOM 988 N N . HIS A 1 116 ? -6.802 7.950 36.261 1.00 93.19 116 HIS A N 1
ATOM 989 C CA . HIS A 1 116 ? -7.853 8.047 37.274 1.00 93.19 116 HIS A CA 1
ATOM 990 C C . HIS A 1 116 ? -8.634 6.725 37.337 1.00 93.19 116 HIS A C 1
ATOM 992 O O . HIS A 1 116 ? -9.717 6.617 36.747 1.00 93.19 116 HIS A O 1
ATOM 998 N N . PRO A 1 117 ? -8.083 5.699 38.018 1.00 91.38 117 PRO A N 1
ATOM 999 C CA . PRO A 1 117 ? -8.670 4.358 38.045 1.00 91.38 117 PRO A CA 1
ATOM 1000 C C . PRO A 1 117 ? -10.009 4.301 38.797 1.00 91.38 117 PRO A C 1
ATOM 1002 O O . PRO A 1 117 ? -10.777 3.356 38.630 1.00 91.38 117 PRO A O 1
ATOM 1005 N N . ASP A 1 118 ? -10.323 5.327 39.587 1.00 90.69 118 ASP A N 1
ATOM 1006 C CA . ASP A 1 118 ? -11.572 5.490 40.327 1.00 90.69 118 ASP A CA 1
ATOM 1007 C C . ASP A 1 118 ? -12.787 5.773 39.424 1.00 90.69 118 ASP A C 1
ATOM 1009 O O . ASP A 1 118 ? -13.927 5.537 39.831 1.00 90.69 118 ASP A O 1
ATOM 1013 N N . ARG A 1 119 ? -12.584 6.256 38.186 1.00 87.06 119 ARG A N 1
ATOM 1014 C CA . ARG A 1 119 ? -13.682 6.631 37.276 1.00 87.06 119 ARG A CA 1
ATOM 1015 C C . ARG A 1 119 ? -13.521 6.037 35.885 1.00 87.06 119 ARG A C 1
ATOM 1017 O O . ARG A 1 119 ? -12.684 6.459 35.090 1.00 87.06 119 ARG A O 1
ATOM 1024 N N . ARG A 1 120 ? -14.437 5.136 35.523 1.00 90.94 120 ARG A N 1
ATOM 1025 C CA . ARG A 1 120 ? -14.489 4.564 34.174 1.00 90.94 120 ARG A CA 1
ATOM 1026 C C . ARG A 1 120 ? -15.028 5.583 33.154 1.00 90.94 120 ARG A C 1
ATOM 1028 O O . ARG A 1 120 ? -16.089 6.174 33.386 1.00 90.94 120 ARG A O 1
ATOM 1035 N N . PRO A 1 121 ? -14.333 5.823 32.026 1.00 91.56 121 PRO A N 1
ATOM 1036 C CA . PRO A 1 121 ? -14.792 6.773 31.020 1.00 91.56 121 PRO A CA 1
ATOM 1037 C C . PRO A 1 121 ? -16.058 6.255 30.329 1.00 91.56 121 PRO A C 1
ATOM 1039 O O . PRO A 1 121 ? -16.094 5.134 29.831 1.00 91.56 121 PRO A O 1
ATOM 1042 N N . THR A 1 122 ? -17.092 7.093 30.266 1.00 91.31 122 THR A N 1
ATOM 1043 C CA . THR A 1 122 ? -18.353 6.767 29.586 1.00 91.31 122 THR A CA 1
ATOM 1044 C C . THR A 1 122 ? -18.621 7.719 28.429 1.00 91.31 122 THR A C 1
ATOM 1046 O O . THR A 1 122 ? -18.245 8.893 28.467 1.00 91.31 122 THR A O 1
ATOM 1049 N N . THR A 1 123 ? -19.288 7.209 27.399 1.00 88.38 123 THR A N 1
ATOM 1050 C CA . THR A 1 123 ? -19.703 7.945 26.201 1.00 88.38 123 THR A CA 1
ATOM 1051 C C . THR A 1 123 ? -21.198 7.750 25.972 1.00 88.38 123 THR A C 1
ATOM 1053 O O . THR A 1 123 ? -21.770 6.737 26.378 1.00 88.38 123 THR A O 1
ATOM 1056 N N . LYS A 1 124 ? -21.865 8.728 25.355 1.00 90.19 124 LYS A N 1
ATOM 1057 C CA . LYS A 1 124 ? -23.277 8.615 24.972 1.00 90.19 124 LYS A CA 1
ATOM 1058 C C . LYS A 1 1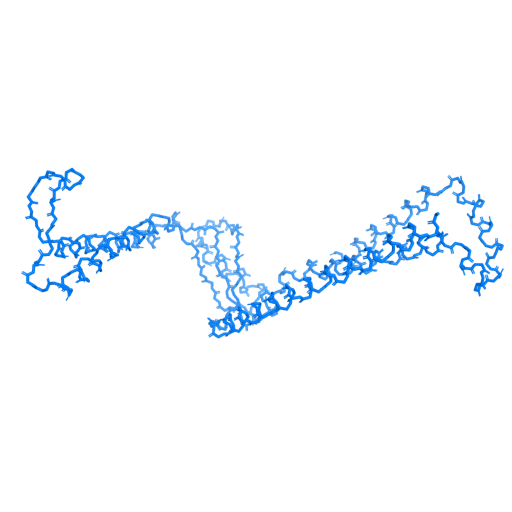24 ? -23.384 8.140 23.525 1.00 90.19 124 LYS A C 1
ATOM 1060 O O . LYS A 1 124 ? -22.803 8.754 22.632 1.00 90.19 124 LYS A O 1
ATOM 1065 N N . ILE A 1 125 ? -24.160 7.083 23.288 1.00 83.31 125 ILE A N 1
ATOM 1066 C CA . ILE A 1 125 ? -24.436 6.577 21.937 1.00 83.31 125 ILE A CA 1
ATOM 1067 C C . ILE A 1 125 ? -25.593 7.382 21.331 1.00 83.31 125 ILE A C 1
ATOM 1069 O O . ILE A 1 125 ? -26.758 7.052 21.538 1.00 83.31 125 ILE A O 1
ATOM 1073 N N . GLY A 1 126 ? -25.289 8.442 20.586 1.00 81.12 126 GLY A N 1
ATOM 1074 C CA . GLY A 1 126 ? -26.280 9.162 19.783 1.00 81.12 126 GLY A CA 1
ATOM 1075 C C . GLY A 1 126 ? -25.707 10.402 19.106 1.00 81.12 126 GLY A C 1
ATOM 1076 O O . GLY A 1 126 ? -24.489 10.528 18.962 1.00 81.12 126 GLY A O 1
ATOM 1077 N N . PHE A 1 127 ? -26.580 11.296 18.631 1.00 74.94 127 PHE A N 1
ATOM 1078 C CA . PHE A 1 127 ? -26.190 12.408 17.758 1.00 74.94 127 PHE A CA 1
ATOM 1079 C C . PHE A 1 127 ? -25.126 13.300 18.420 1.00 74.94 127 PHE A C 1
ATOM 1081 O O . PHE A 1 127 ? -25.364 13.883 19.480 1.00 74.94 127 PHE A O 1
ATOM 1088 N N . LEU A 1 128 ? -23.934 13.341 17.809 1.00 69.38 128 LEU A N 1
ATOM 1089 C CA . LEU A 1 128 ? -22.744 14.080 18.263 1.00 69.38 128 LEU A CA 1
ATOM 1090 C C . LEU A 1 128 ? -22.309 13.799 19.719 1.00 69.38 128 LEU A C 1
ATOM 1092 O O . LEU A 1 128 ? -21.579 14.591 20.307 1.00 69.38 128 LEU A O 1
ATOM 1096 N N . GLY A 1 129 ? -22.746 12.686 20.319 1.00 73.31 129 GLY A N 1
ATOM 1097 C CA . GLY A 1 129 ? -22.475 12.372 21.729 1.00 73.31 129 GLY A CA 1
ATOM 1098 C C . GLY A 1 129 ? -23.293 13.193 22.739 1.00 73.31 129 GLY A C 1
ATOM 1099 O O . GLY A 1 129 ? -22.988 13.174 23.931 1.00 73.31 129 GLY A O 1
ATOM 1100 N N . ILE A 1 130 ? -24.336 13.902 22.293 1.00 77.75 130 ILE A N 1
ATOM 1101 C CA . ILE A 1 130 ? -25.150 14.786 23.145 1.00 77.75 130 ILE A CA 1
ATOM 1102 C C . ILE A 1 130 ? -26.357 14.027 23.726 1.00 77.75 130 ILE A C 1
ATOM 1104 O O . ILE A 1 130 ? -26.622 14.087 24.934 1.00 77.75 130 ILE A O 1
ATOM 1108 N N . CYS A 1 131 ? -27.031 13.237 22.889 1.00 80.88 131 CYS A N 1
ATOM 1109 C CA . CYS A 1 131 ? -28.224 12.461 23.240 1.00 80.88 131 CYS A CA 1
ATOM 1110 C C . CYS A 1 131 ? -27.936 10.952 23.216 1.00 80.88 131 CYS A C 1
ATOM 1112 O O . CYS A 1 131 ? -27.099 10.509 22.438 1.00 80.88 131 CYS A O 1
ATOM 1114 N N . GLY A 1 132 ? -28.629 10.167 24.050 1.00 86.69 132 GLY A N 1
ATOM 1115 C CA . GLY A 1 132 ? -28.560 8.697 24.045 1.00 86.69 132 GLY A CA 1
ATOM 1116 C C . GLY A 1 132 ? -28.084 8.049 25.352 1.00 86.69 132 GLY A C 1
ATOM 1117 O O . GLY A 1 132 ? -27.735 8.729 26.323 1.00 86.69 132 GLY A O 1
ATOM 1118 N N . LYS A 1 133 ? -28.086 6.708 25.371 1.00 90.19 133 LYS A N 1
ATOM 1119 C CA . LYS A 1 133 ? -27.672 5.884 26.521 1.00 90.19 133 LYS A CA 1
ATOM 1120 C C . LYS A 1 133 ? -26.168 6.037 26.775 1.00 90.19 133 LYS A C 1
ATOM 1122 O O . LYS A 1 133 ? -25.380 6.045 25.828 1.00 90.19 133 LYS A O 1
ATOM 1127 N N . ARG A 1 134 ? -25.772 6.137 28.050 1.00 89.19 134 ARG A N 1
ATOM 1128 C CA . ARG A 1 134 ? -24.360 6.091 28.460 1.00 89.19 134 ARG A CA 1
ATOM 1129 C C . ARG A 1 134 ? -23.855 4.652 28.443 1.00 89.19 134 ARG A C 1
ATOM 1131 O O . ARG A 1 134 ? -24.493 3.774 29.018 1.00 89.19 134 ARG A O 1
ATOM 1138 N N . VAL A 1 135 ? -22.710 4.441 27.813 1.00 92.25 135 VAL A N 1
ATOM 1139 C CA . VAL A 1 135 ? -21.994 3.163 27.762 1.00 92.25 135 VAL A CA 1
ATOM 1140 C C . VAL A 1 135 ? -20.533 3.372 28.124 1.00 92.25 135 VAL A C 1
ATOM 1142 O O . VAL A 1 135 ? -20.040 4.502 28.098 1.00 92.25 135 VAL A O 1
ATOM 1145 N N . ASP A 1 136 ? -19.841 2.289 28.456 1.00 94.19 136 ASP A N 1
ATOM 1146 C CA . ASP A 1 136 ? -18.395 2.312 28.631 1.00 94.19 136 ASP A CA 1
ATOM 1147 C C . ASP A 1 136 ? -17.697 2.661 27.308 1.00 94.19 136 ASP A C 1
ATOM 1149 O O . ASP A 1 136 ? -17.893 2.000 26.286 1.00 94.19 136 ASP A O 1
ATOM 1153 N N . SER A 1 137 ? -16.879 3.714 27.328 1.00 93.06 137 SER A N 1
ATOM 1154 C CA . SER A 1 137 ? -16.138 4.174 26.155 1.00 93.06 137 SER A CA 1
ATOM 1155 C C . SER A 1 137 ? -15.124 3.144 25.666 1.00 93.06 137 SER A C 1
ATOM 1157 O O . SER A 1 137 ? -14.925 3.026 24.458 1.00 93.06 137 SER A O 1
ATOM 1159 N N . ILE A 1 138 ? -14.467 2.420 26.579 1.00 94.44 138 ILE A N 1
ATOM 1160 C CA . ILE A 1 138 ? -13.404 1.470 26.225 1.00 94.44 138 ILE A CA 1
ATOM 1161 C C . ILE A 1 138 ? -14.016 0.284 25.481 1.00 94.44 138 ILE A C 1
ATOM 1163 O O . ILE A 1 138 ? -13.629 0.009 24.346 1.00 94.44 138 ILE A O 1
ATOM 1167 N N . GLU A 1 139 ? -15.026 -0.350 26.078 1.00 95.62 139 GLU A N 1
ATOM 1168 C CA . GLU A 1 139 ? -15.748 -1.469 25.469 1.00 95.62 139 GLU A CA 1
ATOM 1169 C C . GLU A 1 139 ? -16.401 -1.070 24.135 1.00 95.62 139 GLU A C 1
ATOM 1171 O O . GLU A 1 139 ? -16.274 -1.784 23.138 1.00 95.62 139 GLU A O 1
ATOM 1176 N N . TYR A 1 140 ? -17.016 0.118 24.076 1.00 94.25 140 TYR A N 1
ATOM 1177 C CA . TYR A 1 140 ? -17.614 0.645 22.850 1.00 94.25 140 TYR A CA 1
ATOM 1178 C C . TYR A 1 140 ? -16.601 0.740 21.699 1.00 94.25 140 TYR A C 1
ATOM 1180 O O . TYR A 1 140 ? -16.864 0.254 20.595 1.00 94.25 140 TYR A O 1
ATOM 1188 N N . TYR A 1 141 ? -15.430 1.344 21.930 1.00 95.44 141 TYR A N 1
ATOM 1189 C CA . TYR A 1 141 ? -14.417 1.477 20.882 1.00 95.44 141 TYR A CA 1
ATOM 1190 C C . TYR A 1 141 ? -13.749 0.141 20.532 1.00 95.44 141 TYR A C 1
ATOM 1192 O O . TYR A 1 141 ? -13.441 -0.085 19.361 1.00 95.44 141 TYR A O 1
ATOM 1200 N N . GLU A 1 142 ? -13.577 -0.774 21.490 1.00 96.62 142 GLU A N 1
ATOM 1201 C CA . GLU A 1 142 ? -13.100 -2.134 21.208 1.00 96.62 142 GLU A CA 1
ATOM 1202 C C . GLU A 1 142 ? -14.070 -2.900 20.301 1.00 96.62 142 GLU A C 1
ATOM 1204 O O . GLU A 1 142 ? -13.640 -3.535 19.334 1.00 96.62 142 GLU A O 1
ATOM 1209 N N . GLN A 1 143 ? -15.378 -2.792 20.543 1.00 96.50 143 GLN A N 1
ATOM 1210 C CA . GLN A 1 143 ? -16.392 -3.383 19.671 1.00 96.50 143 GLN A CA 1
ATOM 1211 C C . GLN A 1 143 ? -16.386 -2.747 18.273 1.00 96.50 143 GLN A C 1
ATOM 1213 O O . GLN A 1 143 ? -16.419 -3.466 17.271 1.00 96.50 143 GLN A O 1
ATOM 1218 N N . GLN A 1 144 ? -16.269 -1.419 18.182 1.00 95.44 144 GLN A N 1
ATOM 1219 C CA . GLN A 1 144 ? -16.159 -0.714 16.898 1.00 95.44 144 GLN A CA 1
ATOM 1220 C C . GLN A 1 144 ? -14.934 -1.167 16.092 1.00 95.44 144 GLN A C 1
ATOM 1222 O O . GLN A 1 144 ? -15.035 -1.373 14.881 1.00 95.44 144 GLN A O 1
ATOM 1227 N N . ILE A 1 145 ? -13.781 -1.366 16.741 1.00 97.50 145 ILE A N 1
ATOM 1228 C CA . ILE A 1 145 ? -12.583 -1.906 16.081 1.00 97.50 145 ILE A CA 1
ATOM 1229 C C . ILE A 1 145 ? -12.854 -3.317 15.561 1.00 97.50 145 ILE A C 1
ATOM 1231 O O . ILE A 1 145 ? -12.596 -3.568 14.387 1.00 97.50 145 ILE A O 1
ATOM 1235 N N . LYS A 1 146 ? -13.455 -4.203 16.370 1.00 98.06 146 LYS A N 1
ATOM 1236 C CA . LYS A 1 146 ? -13.812 -5.568 15.938 1.00 98.06 146 LYS A CA 1
ATOM 1237 C C . LYS A 1 146 ? -14.726 -5.564 14.710 1.00 98.06 146 LYS A C 1
ATOM 1239 O O . LYS A 1 146 ? -14.539 -6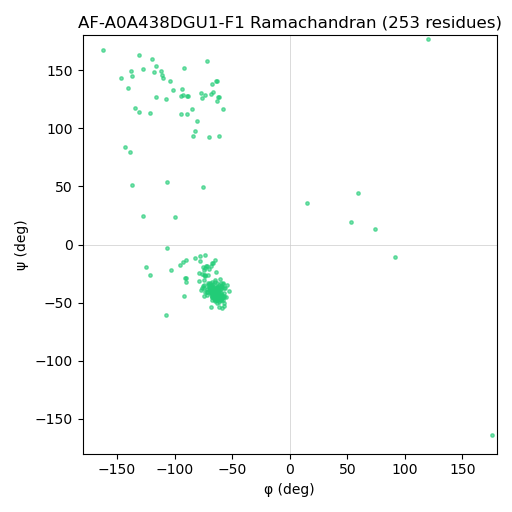.364 13.796 1.00 98.06 146 LYS A O 1
ATOM 1244 N N . GLU A 1 147 ? -15.712 -4.671 14.655 1.00 97.00 147 GLU A N 1
ATOM 1245 C CA . GLU A 1 147 ? -16.587 -4.530 13.485 1.00 97.00 147 GLU A CA 1
ATOM 1246 C C . GLU A 1 147 ? -15.843 -4.016 12.249 1.00 97.00 147 GLU A C 1
ATOM 1248 O O . GLU A 1 147 ? -16.074 -4.505 11.139 1.00 97.00 147 GLU A O 1
ATOM 1253 N N . ILE A 1 148 ? -14.946 -3.042 12.417 1.00 97.62 148 ILE A N 1
ATOM 1254 C CA . ILE A 1 148 ? -14.137 -2.522 11.313 1.00 97.62 148 ILE A CA 1
ATOM 1255 C C . ILE A 1 148 ? -13.156 -3.589 10.816 1.00 97.62 148 ILE A C 1
ATOM 1257 O O . ILE A 1 148 ? -13.048 -3.765 9.606 1.00 97.62 148 ILE A O 1
ATOM 1261 N N . ASP A 1 149 ? -12.509 -4.343 11.703 1.00 97.88 149 ASP A N 1
ATOM 1262 C CA . ASP A 1 149 ? -11.574 -5.413 11.342 1.00 97.88 149 ASP A CA 1
ATOM 1263 C C . ASP A 1 149 ? -12.277 -6.523 10.541 1.00 97.88 149 ASP A C 1
ATOM 1265 O O . ASP A 1 149 ? -11.751 -6.975 9.523 1.00 97.88 149 ASP A O 1
ATOM 1269 N N . LYS A 1 150 ? -13.520 -6.883 10.899 1.00 97.88 150 LYS A N 1
ATOM 1270 C CA . LYS A 1 150 ? -14.357 -7.784 10.080 1.00 97.88 150 LYS A CA 1
ATOM 1271 C C . LYS A 1 150 ? -14.584 -7.231 8.670 1.00 97.88 150 LYS A C 1
ATOM 1273 O O . LYS A 1 150 ? -14.464 -7.966 7.690 1.00 97.88 150 LYS A O 1
ATOM 1278 N N . ARG A 1 151 ? -14.886 -5.932 8.543 1.00 97.38 151 ARG A N 1
ATOM 1279 C CA . ARG A 1 151 ? -15.056 -5.272 7.234 1.00 97.38 151 ARG A CA 1
ATOM 1280 C C . ARG A 1 151 ? -13.744 -5.225 6.450 1.00 97.38 151 ARG A C 1
ATOM 1282 O O . ARG A 1 151 ? -13.765 -5.467 5.251 1.00 97.38 151 ARG A O 1
ATOM 1289 N N . ILE A 1 152 ? -12.618 -4.948 7.107 1.00 95.19 152 ILE A N 1
ATOM 1290 C CA . ILE A 1 152 ? -11.276 -4.955 6.507 1.00 95.19 152 ILE A CA 1
ATOM 1291 C C . ILE A 1 152 ? -10.955 -6.346 5.950 1.00 95.19 152 ILE A C 1
ATOM 1293 O O . ILE A 1 152 ? -10.543 -6.452 4.796 1.00 95.19 152 ILE A O 1
ATOM 1297 N N . ALA A 1 153 ? -11.191 -7.410 6.724 1.00 95.94 153 ALA A N 1
ATOM 1298 C CA . ALA A 1 153 ? -10.969 -8.787 6.288 1.00 95.94 153 ALA A CA 1
ATOM 1299 C C . ALA A 1 153 ? -11.844 -9.155 5.079 1.00 95.94 153 ALA A C 1
ATOM 1301 O O . ALA A 1 153 ? -11.355 -9.726 4.104 1.00 95.94 153 ALA A O 1
ATOM 1302 N N . LEU A 1 154 ? -13.120 -8.768 5.107 1.00 96.12 154 LEU A N 1
ATOM 1303 C CA . LEU A 1 154 ? -14.057 -9.007 4.013 1.00 96.12 154 LEU A CA 1
ATOM 1304 C C . LEU A 1 154 ? -13.676 -8.235 2.739 1.00 96.12 154 LEU A C 1
ATOM 1306 O O . LEU A 1 154 ? -13.720 -8.796 1.647 1.00 96.12 154 LEU A O 1
ATOM 1310 N N . GLU A 1 155 ? -13.250 -6.976 2.855 1.00 93.81 155 GLU A N 1
ATOM 1311 C CA . GLU A 1 155 ? -12.761 -6.202 1.707 1.00 93.81 155 GLU A CA 1
ATOM 1312 C C . GLU A 1 155 ? -11.435 -6.744 1.163 1.00 93.81 155 GLU A C 1
ATOM 1314 O O . GLU A 1 155 ? -11.266 -6.798 -0.051 1.00 93.81 155 GLU A O 1
ATOM 1319 N N . ARG A 1 156 ? -10.523 -7.220 2.021 1.00 90.75 156 ARG A N 1
ATOM 1320 C CA . ARG A 1 156 ? -9.291 -7.895 1.580 1.00 90.75 156 ARG A CA 1
ATOM 1321 C C . ARG A 1 156 ? -9.611 -9.121 0.725 1.00 90.75 156 ARG A C 1
ATOM 1323 O O . ARG A 1 156 ? -9.035 -9.287 -0.343 1.00 90.75 156 ARG A O 1
ATOM 1330 N N . GLN A 1 157 ? -10.558 -9.947 1.170 1.00 94.06 157 GLN A N 1
ATOM 1331 C CA . GLN A 1 157 ? -11.009 -11.121 0.419 1.00 94.06 157 GLN A CA 1
ATOM 1332 C C . GLN A 1 157 ? -11.663 -10.744 -0.916 1.00 94.06 157 GLN A C 1
ATOM 1334 O O . GLN A 1 157 ? -11.467 -11.439 -1.906 1.00 94.06 157 GLN A O 1
ATOM 1339 N N . ARG A 1 158 ? -12.413 -9.637 -0.970 1.00 92.62 158 ARG A N 1
ATOM 1340 C CA . ARG A 1 158 ? -12.997 -9.127 -2.222 1.00 92.62 158 ARG A CA 1
ATOM 1341 C C . ARG A 1 158 ? -11.927 -8.700 -3.223 1.00 92.62 158 ARG A C 1
ATOM 1343 O O . ARG A 1 158 ? -12.007 -9.106 -4.373 1.00 92.62 158 ARG A O 1
ATOM 1350 N N . ILE A 1 159 ? -10.923 -7.942 -2.777 1.00 91.06 159 ILE A N 1
ATOM 1351 C CA . ILE A 1 159 ? -9.834 -7.453 -3.639 1.00 91.06 159 ILE A CA 1
ATOM 1352 C C . ILE A 1 159 ? -9.045 -8.613 -4.262 1.00 91.06 159 ILE A C 1
ATOM 1354 O O . ILE A 1 159 ? -8.684 -8.533 -5.428 1.00 91.06 159 ILE A O 1
ATOM 1358 N N . LEU A 1 160 ? -8.805 -9.691 -3.506 1.00 87.94 160 LEU A N 1
ATOM 1359 C CA . LEU A 1 160 ? -8.075 -10.865 -4.004 1.00 87.94 160 LEU A CA 1
ATOM 1360 C C . LEU A 1 160 ? -8.889 -11.723 -4.985 1.00 87.94 160 LEU A C 1
ATOM 1362 O O . LEU A 1 160 ? -8.307 -12.423 -5.803 1.00 87.94 160 LEU A O 1
ATOM 1366 N N . LYS A 1 161 ? -10.223 -11.704 -4.886 1.00 90.44 161 LYS A N 1
ATOM 1367 C CA . LYS A 1 161 ? -11.114 -12.510 -5.737 1.00 90.44 161 LYS A CA 1
ATOM 1368 C C . LYS A 1 161 ? -11.547 -11.788 -7.010 1.00 90.44 161 LYS A C 1
ATOM 1370 O O . LYS A 1 161 ? -11.875 -12.449 -7.989 1.00 90.44 161 LYS A O 1
ATOM 1375 N N . ASP A 1 162 ? -11.621 -10.459 -6.981 1.00 89.12 162 ASP A N 1
ATOM 1376 C CA . ASP A 1 162 ? -12.127 -9.662 -8.096 1.00 89.12 162 ASP A CA 1
ATOM 1377 C C . ASP A 1 162 ? -11.000 -9.276 -9.072 1.00 89.12 162 ASP A C 1
ATOM 1379 O O . ASP A 1 162 ? -10.158 -8.439 -8.728 1.00 89.12 162 ASP A O 1
ATOM 1383 N N . PRO A 1 163 ? -10.996 -9.797 -10.315 1.00 85.25 163 PRO A N 1
ATOM 1384 C CA . PRO A 1 163 ? -9.975 -9.455 -11.302 1.00 85.25 163 PRO A CA 1
ATOM 1385 C C . PRO A 1 163 ? -10.012 -7.973 -11.702 1.00 85.25 163 PRO A C 1
ATOM 1387 O O . PRO A 1 163 ? -8.985 -7.424 -12.089 1.00 85.25 163 PRO A O 1
ATOM 1390 N N . LYS A 1 164 ? -11.154 -7.280 -11.554 1.00 86.25 164 LYS A N 1
ATOM 1391 C CA . LYS A 1 164 ? -11.262 -5.836 -11.846 1.00 86.25 164 LYS A CA 1
ATOM 1392 C C . LYS A 1 164 ? -10.486 -4.970 -10.856 1.00 86.25 164 LYS A C 1
ATOM 1394 O O . LYS A 1 164 ? -10.223 -3.801 -11.133 1.00 86.25 164 LYS A O 1
ATOM 1399 N N . SER A 1 165 ? -10.153 -5.521 -9.689 1.00 87.75 165 SER A N 1
ATOM 1400 C CA . SER A 1 165 ? -9.339 -4.830 -8.692 1.00 87.75 165 SER A CA 1
ATOM 1401 C C . SER A 1 165 ? -7.853 -4.839 -9.055 1.00 87.75 165 SER A C 1
ATOM 1403 O O . SER A 1 165 ? -7.104 -4.060 -8.468 1.00 87.75 165 SER A O 1
ATOM 1405 N N . ILE A 1 166 ? -7.417 -5.672 -10.005 1.00 88.62 166 ILE A N 1
ATOM 1406 C CA . ILE A 1 166 ? -6.026 -5.720 -10.464 1.00 88.62 166 ILE A CA 1
ATOM 1407 C C . ILE A 1 166 ? -5.768 -4.521 -11.380 1.00 88.62 166 ILE A C 1
ATOM 1409 O O . ILE A 1 166 ? -6.497 -4.275 -12.339 1.00 88.62 166 ILE A O 1
ATOM 1413 N N . MET A 1 167 ? -4.733 -3.749 -11.068 1.00 88.25 167 MET A N 1
ATOM 1414 C CA . MET A 1 167 ? -4.318 -2.597 -11.862 1.00 88.25 167 MET A CA 1
ATOM 1415 C C . MET A 1 167 ? -3.267 -3.025 -12.898 1.00 88.25 167 MET A C 1
ATOM 1417 O O . MET A 1 167 ? -2.493 -3.939 -12.616 1.00 88.25 167 MET A O 1
ATOM 1421 N N . PRO A 1 168 ? -3.156 -2.346 -14.058 1.00 89.06 168 PRO A N 1
ATOM 1422 C CA . PRO A 1 168 ? -2.100 -2.589 -15.050 1.00 89.06 168 PRO A CA 1
ATOM 1423 C C . PRO A 1 168 ? -0.752 -1.999 -14.586 1.00 89.06 168 PRO A C 1
ATOM 1425 O O . PRO A 1 168 ? -0.103 -1.222 -15.291 1.00 89.06 168 PRO A O 1
ATOM 1428 N N . VAL A 1 169 ? -0.373 -2.304 -13.344 1.00 87.75 169 VAL A N 1
ATOM 1429 C CA . VAL A 1 169 ? 0.830 -1.843 -12.654 1.00 87.75 169 VAL A CA 1
ATOM 1430 C C . VAL A 1 169 ? 1.388 -3.014 -11.850 1.00 87.75 169 VAL A C 1
ATOM 1432 O O . VAL A 1 169 ? 0.640 -3.701 -11.151 1.00 87.75 169 VAL A O 1
ATOM 1435 N N . ALA A 1 170 ? 2.699 -3.217 -11.917 1.00 88.81 170 ALA A N 1
ATOM 1436 C CA . ALA A 1 170 ? 3.399 -4.247 -11.159 1.00 88.81 170 ALA A CA 1
ATOM 1437 C C . ALA A 1 170 ? 4.698 -3.692 -10.566 1.00 88.81 170 ALA A C 1
ATOM 1439 O O . ALA A 1 170 ? 5.372 -2.858 -11.173 1.00 88.81 170 ALA A O 1
ATOM 1440 N N . PHE A 1 171 ? 5.044 -4.162 -9.373 1.00 89.75 171 PHE A N 1
ATOM 1441 C CA . PHE A 1 171 ? 6.383 -4.007 -8.817 1.00 89.75 171 PHE A CA 1
ATOM 1442 C C . PHE A 1 171 ? 7.221 -5.189 -9.271 1.00 89.75 171 PHE A C 1
ATOM 1444 O O . PHE A 1 171 ? 6.802 -6.324 -9.087 1.00 89.75 171 PHE A O 1
ATOM 1451 N N . VAL A 1 172 ? 8.383 -4.938 -9.856 1.00 89.12 172 VAL A N 1
ATOM 1452 C CA . VAL A 1 172 ? 9.289 -5.985 -10.328 1.00 89.12 172 VAL A CA 1
ATOM 1453 C C . VAL A 1 172 ? 10.581 -5.899 -9.543 1.00 89.12 172 VAL A C 1
ATOM 1455 O O . VAL A 1 172 ? 11.180 -4.829 -9.463 1.00 89.12 172 VAL A O 1
ATOM 1458 N N . SER A 1 173 ? 10.997 -7.013 -8.959 1.00 87.50 173 SER A N 1
ATOM 1459 C CA . SER A 1 173 ? 12.194 -7.115 -8.134 1.00 87.50 173 SER A CA 1
ATOM 1460 C C . SER A 1 173 ? 13.333 -7.741 -8.929 1.00 87.50 173 SER A C 1
ATOM 1462 O O . SER A 1 173 ? 13.161 -8.784 -9.564 1.00 87.50 173 SER A O 1
ATOM 1464 N N . PHE A 1 174 ? 14.511 -7.124 -8.845 1.00 85.00 174 PHE A N 1
ATOM 1465 C CA . PHE A 1 174 ? 15.734 -7.615 -9.477 1.00 85.00 174 PHE A CA 1
ATOM 1466 C C . PHE A 1 174 ? 16.801 -7.988 -8.446 1.00 85.00 174 PHE A C 1
ATOM 1468 O O . PHE A 1 174 ? 16.854 -7.423 -7.351 1.00 85.00 174 PHE A O 1
ATOM 1475 N N . ASN A 1 175 ? 17.691 -8.907 -8.826 1.00 81.75 175 ASN A N 1
ATOM 1476 C CA . ASN A 1 175 ? 18.815 -9.359 -7.997 1.00 81.75 175 ASN A CA 1
ATOM 1477 C C . ASN A 1 175 ? 20.004 -8.390 -7.952 1.00 81.75 175 ASN A C 1
ATOM 1479 O O . ASN A 1 175 ? 20.927 -8.583 -7.162 1.00 81.75 175 ASN A O 1
ATOM 1483 N N . SER A 1 176 ? 20.008 -7.364 -8.805 1.00 78.06 176 SER A N 1
ATOM 1484 C CA . SER A 1 176 ? 21.137 -6.457 -8.973 1.00 78.06 176 SER A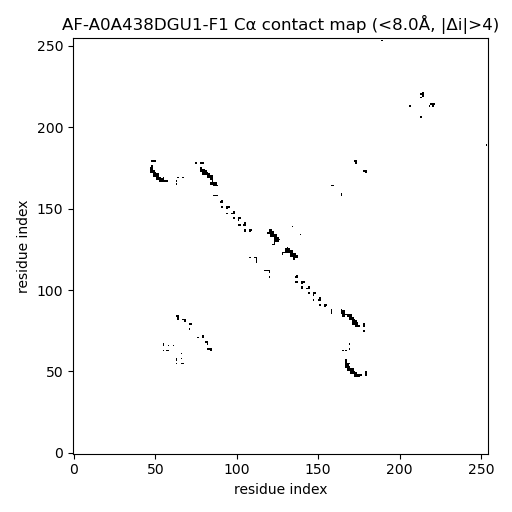 CA 1
ATOM 1485 C C . SER A 1 176 ? 20.686 -5.039 -9.300 1.00 78.06 176 SER A C 1
ATOM 1487 O O . SER A 1 176 ? 19.764 -4.823 -10.092 1.00 78.06 176 SER A O 1
ATOM 1489 N N . ARG A 1 177 ? 21.424 -4.058 -8.757 1.00 70.75 177 ARG A N 1
ATOM 1490 C CA . ARG A 1 177 ? 21.174 -2.622 -8.969 1.00 70.75 177 ARG A CA 1
ATOM 1491 C C . ARG A 1 177 ? 21.341 -2.247 -10.423 1.00 70.75 177 ARG A C 1
ATOM 1493 O O . ARG A 1 177 ? 20.602 -1.420 -10.941 1.00 70.75 177 ARG A O 1
ATOM 1500 N N . TRP A 1 178 ? 22.318 -2.885 -11.056 1.00 63.97 178 TRP A N 1
ATOM 1501 C CA . TRP A 1 178 ? 22.564 -2.750 -12.472 1.00 63.97 178 TRP A CA 1
ATOM 1502 C C . TRP A 1 178 ? 21.377 -3.313 -13.246 1.00 63.97 178 TRP A C 1
ATOM 1504 O O . TRP A 1 178 ? 20.840 -2.595 -14.074 1.00 63.97 178 TRP A O 1
ATOM 1514 N N . GLY A 1 179 ? 20.891 -4.519 -12.938 1.00 61.34 179 GLY A N 1
ATOM 1515 C CA . GLY A 1 179 ? 19.723 -5.114 -13.611 1.00 61.34 179 GLY A CA 1
ATOM 1516 C C . GLY A 1 179 ? 18.461 -4.239 -13.558 1.00 61.34 179 GLY A C 1
ATOM 1517 O O . GLY A 1 179 ? 17.767 -4.119 -14.560 1.00 61.34 179 GLY A O 1
ATOM 1518 N N . ALA A 1 180 ? 18.226 -3.547 -12.437 1.00 64.31 180 ALA A N 1
ATOM 1519 C CA . ALA A 1 180 ? 17.130 -2.583 -12.290 1.00 64.31 180 ALA A CA 1
ATOM 1520 C C . ALA A 1 180 ? 17.350 -1.253 -13.045 1.00 64.31 180 ALA A C 1
ATOM 1522 O O . ALA A 1 180 ? 16.382 -0.591 -13.406 1.00 64.31 180 ALA A O 1
ATOM 1523 N N . ALA A 1 181 ? 18.606 -0.854 -13.280 1.00 63.06 181 ALA A N 1
ATOM 1524 C CA . ALA A 1 181 ? 18.974 0.394 -13.954 1.00 63.06 181 ALA A CA 1
ATOM 1525 C C . ALA A 1 181 ? 19.242 0.235 -15.462 1.00 63.06 181 ALA A C 1
ATOM 1527 O O . ALA A 1 181 ? 19.221 1.232 -16.181 1.00 63.06 181 ALA A O 1
ATOM 1528 N N . HIS A 1 182 ? 19.483 -0.986 -15.960 1.00 57.66 182 HIS A N 1
ATOM 1529 C CA . HIS A 1 182 ? 19.655 -1.278 -17.394 1.00 57.66 182 HIS A CA 1
ATOM 1530 C C . HIS A 1 182 ? 18.494 -0.757 -18.269 1.00 57.66 182 HIS A C 1
ATOM 1532 O O . HIS A 1 182 ? 18.766 -0.169 -19.312 1.00 57.66 182 HIS A O 1
ATOM 1538 N N . PRO A 1 183 ? 17.217 -0.852 -17.846 1.00 55.72 183 PRO A N 1
ATOM 1539 C CA . PRO A 1 183 ? 16.108 -0.260 -18.596 1.00 55.72 183 PRO A CA 1
ATOM 1540 C C . PRO A 1 183 ? 16.164 1.276 -18.673 1.00 55.72 183 PRO A C 1
ATOM 1542 O O . PRO A 1 183 ? 15.711 1.868 -19.647 1.00 55.72 183 PRO A O 1
ATOM 1545 N N . GLU A 1 184 ? 16.721 1.938 -17.654 1.00 53.53 184 GLU A N 1
ATOM 1546 C CA . GLU A 1 184 ? 16.777 3.404 -17.552 1.00 53.53 184 GLU A CA 1
ATOM 1547 C C . GLU A 1 184 ? 18.074 4.000 -18.134 1.00 53.53 184 GLU A C 1
ATOM 1549 O O . GLU A 1 184 ? 18.149 5.207 -18.390 1.00 53.53 184 GLU A O 1
ATOM 1554 N N . THR A 1 185 ? 19.102 3.180 -18.377 1.00 49.50 185 THR A N 1
ATOM 1555 C CA . THR A 1 185 ? 20.458 3.661 -18.703 1.00 49.50 185 THR A CA 1
ATOM 1556 C C . THR A 1 185 ? 20.604 4.205 -20.117 1.00 49.50 185 THR A C 1
ATOM 1558 O O . THR A 1 185 ? 21.464 5.056 -20.337 1.00 49.50 185 THR A O 1
ATOM 1561 N N . TYR A 1 186 ? 19.728 3.827 -21.053 1.00 53.12 186 TYR A N 1
ATOM 1562 C CA . TYR A 1 186 ? 19.699 4.434 -22.392 1.00 53.12 186 TYR A CA 1
ATOM 1563 C C . TYR A 1 186 ? 19.492 5.955 -22.323 1.00 53.12 186 TYR A C 1
ATOM 1565 O O . TYR A 1 186 ? 20.073 6.703 -23.104 1.00 53.12 186 TYR A O 1
ATOM 1573 N N . SER A 1 187 ? 18.718 6.434 -21.341 1.00 48.88 187 SER A N 1
ATOM 1574 C CA . SER A 1 187 ? 18.425 7.863 -21.191 1.00 48.88 187 SER A CA 1
ATOM 1575 C C . SER A 1 187 ? 19.613 8.651 -20.632 1.00 48.88 187 SER A C 1
ATOM 1577 O O . SER A 1 187 ? 19.967 9.699 -21.168 1.00 48.88 187 SER A O 1
ATOM 1579 N N . VAL A 1 188 ? 20.286 8.141 -19.597 1.00 56.38 188 VAL A N 1
ATOM 1580 C CA . VAL A 1 188 ? 21.398 8.859 -18.951 1.00 56.38 188 VAL A CA 1
ATOM 1581 C C . VAL A 1 188 ? 22.681 8.821 -19.776 1.00 56.38 188 VAL A C 1
ATOM 1583 O O . VAL A 1 188 ? 23.386 9.828 -19.828 1.00 56.38 188 VAL A O 1
ATOM 1586 N N . THR A 1 189 ? 22.962 7.717 -20.474 1.00 59.16 189 THR A N 1
ATOM 1587 C CA . THR A 1 189 ? 24.131 7.615 -21.361 1.00 59.16 189 THR A CA 1
ATOM 1588 C C . THR A 1 189 ? 23.982 8.543 -22.569 1.00 59.16 189 THR A C 1
ATOM 1590 O O . THR A 1 189 ? 24.922 9.267 -22.898 1.00 59.16 189 THR A O 1
ATOM 1593 N N . ASN A 1 190 ? 22.782 8.627 -23.159 1.00 56.66 190 ASN A N 1
ATOM 1594 C CA . ASN A 1 190 ? 22.519 9.536 -24.278 1.00 56.66 190 ASN A CA 1
ATOM 1595 C C . ASN A 1 190 ? 22.537 11.007 -23.855 1.00 56.66 190 ASN A C 1
ATOM 1597 O O . ASN A 1 190 ? 23.054 11.842 -24.592 1.00 56.66 190 ASN A O 1
ATOM 1601 N N . VAL A 1 191 ? 22.041 11.344 -22.660 1.00 64.56 191 VAL A N 1
ATOM 1602 C CA . VAL A 1 191 ? 22.131 12.718 -22.137 1.00 64.56 191 VAL A CA 1
ATOM 1603 C C . VAL A 1 191 ? 23.581 13.099 -21.840 1.00 64.56 191 VAL A C 1
ATOM 1605 O O . VAL A 1 191 ? 23.990 14.208 -22.176 1.00 64.56 191 VAL A O 1
ATOM 1608 N N . PHE A 1 192 ? 24.383 12.197 -21.265 1.00 70.50 192 PHE A N 1
ATOM 1609 C CA . PHE A 1 192 ? 25.802 12.460 -21.019 1.00 70.50 192 PHE A CA 1
ATOM 1610 C C . PHE A 1 192 ? 26.573 12.690 -22.327 1.00 70.50 192 PHE A C 1
ATOM 1612 O O . PHE A 1 192 ? 27.319 13.664 -22.431 1.00 70.50 192 PHE A O 1
ATOM 1619 N N . ALA A 1 193 ? 26.342 11.853 -23.344 1.00 68.69 193 ALA A N 1
ATOM 1620 C CA . ALA A 1 193 ? 26.926 12.032 -24.670 1.00 68.69 193 ALA A CA 1
ATOM 1621 C C . ALA A 1 193 ? 26.469 13.348 -25.317 1.00 68.69 193 ALA A C 1
ATOM 1623 O O . ALA A 1 193 ? 27.305 14.106 -25.803 1.00 68.69 193 ALA A O 1
ATOM 1624 N N . LEU A 1 194 ? 25.173 13.673 -25.260 1.00 68.94 194 LEU A N 1
ATOM 1625 C CA . LEU A 1 194 ? 24.630 14.920 -25.802 1.00 68.94 194 LEU A CA 1
ATOM 1626 C C . LEU A 1 194 ? 25.282 16.135 -25.137 1.00 68.94 194 LEU A C 1
ATOM 1628 O O . LEU A 1 194 ? 25.763 17.015 -25.842 1.00 68.94 194 LEU A O 1
ATOM 1632 N N . VAL A 1 195 ? 25.386 16.166 -23.805 1.00 76.50 195 VAL A N 1
ATOM 1633 C CA . VAL A 1 195 ? 26.061 17.259 -23.088 1.00 76.50 195 VAL A CA 1
ATOM 1634 C C . VAL A 1 195 ? 27.535 17.346 -23.492 1.00 76.50 195 VAL A C 1
ATOM 1636 O O . VAL A 1 195 ? 28.009 18.437 -23.798 1.00 76.50 195 VAL A O 1
ATOM 1639 N N . PHE A 1 196 ? 28.252 16.222 -23.559 1.00 75.00 196 PHE A N 1
ATOM 1640 C CA . PHE A 1 196 ? 29.666 16.204 -23.943 1.00 75.00 196 PHE A CA 1
ATOM 1641 C C . PHE A 1 196 ? 29.892 16.714 -25.377 1.00 75.00 196 PHE A C 1
ATOM 1643 O O . PHE A 1 196 ? 30.738 17.581 -25.597 1.00 75.00 196 PHE A O 1
ATOM 1650 N N . PHE A 1 197 ? 29.094 16.253 -26.344 1.00 71.44 197 PHE A N 1
ATOM 1651 C CA . PHE A 1 197 ? 29.178 16.704 -27.735 1.00 71.44 197 PHE A CA 1
ATOM 1652 C C . PHE A 1 197 ? 28.687 18.141 -27.932 1.00 71.44 197 PHE A C 1
ATOM 1654 O O . PHE A 1 197 ? 29.167 18.813 -28.838 1.00 71.44 197 PHE A O 1
ATOM 1661 N N . TYR A 1 198 ? 27.795 18.645 -27.074 1.00 68.69 198 TYR A N 1
ATOM 1662 C CA . TYR A 1 198 ? 27.320 20.031 -27.116 1.00 68.69 198 TYR A CA 1
ATOM 1663 C C . TYR A 1 198 ? 28.326 21.026 -26.506 1.00 68.69 198 TYR A C 1
ATOM 1665 O O . TYR A 1 198 ? 28.359 22.190 -26.903 1.00 68.69 198 TYR A O 1
ATOM 1673 N N . MET A 1 199 ? 29.213 20.582 -25.605 1.00 73.19 199 MET A N 1
ATOM 1674 C CA . MET A 1 199 ? 30.278 21.430 -25.042 1.00 73.19 199 MET A CA 1
ATOM 1675 C C . MET A 1 199 ? 31.346 21.821 -26.076 1.00 73.19 199 MET A C 1
ATOM 1677 O O . MET A 1 199 ? 31.880 22.928 -26.008 1.00 73.19 199 MET A O 1
ATOM 1681 N N . ILE A 1 200 ? 31.636 20.952 -27.050 1.00 74.44 200 ILE A N 1
ATOM 1682 C CA . ILE A 1 200 ? 32.648 21.181 -28.097 1.00 74.44 200 ILE A CA 1
ATOM 1683 C C . ILE A 1 200 ? 32.314 22.406 -28.981 1.00 74.44 200 ILE A C 1
ATOM 1685 O O . ILE A 1 200 ? 33.150 23.309 -29.077 1.00 74.44 200 ILE A O 1
ATOM 1689 N N . PRO A 1 201 ? 31.118 22.519 -29.597 1.00 58.31 201 PRO A N 1
ATOM 1690 C CA . PRO A 1 201 ? 30.768 23.678 -30.416 1.00 58.31 201 PRO A CA 1
ATOM 1691 C C . PRO A 1 201 ? 30.584 24.955 -29.589 1.00 58.31 201 PRO A C 1
ATOM 1693 O O . PRO A 1 201 ? 30.948 26.029 -30.063 1.00 58.31 201 PRO A O 1
ATOM 1696 N N . ILE A 1 202 ? 30.092 24.868 -28.346 1.00 68.25 202 ILE A N 1
ATOM 1697 C CA . ILE A 1 202 ? 30.006 26.037 -27.454 1.00 68.25 202 ILE A CA 1
ATOM 1698 C C . ILE A 1 202 ? 31.402 26.599 -27.173 1.00 68.25 202 ILE A C 1
ATOM 1700 O O . ILE A 1 202 ? 31.611 27.803 -27.324 1.00 68.25 202 ILE A O 1
ATOM 1704 N N . ALA A 1 203 ? 32.364 25.743 -26.815 1.00 69.12 203 ALA A N 1
ATOM 1705 C CA . ALA A 1 203 ? 33.739 26.160 -26.557 1.00 69.12 203 ALA A CA 1
ATOM 1706 C C . ALA A 1 203 ? 34.399 26.770 -27.807 1.00 69.12 203 ALA A C 1
ATOM 1708 O O . ALA A 1 203 ? 35.119 27.763 -27.706 1.00 69.12 203 ALA A O 1
ATOM 1709 N N . PHE A 1 204 ? 34.102 26.231 -28.995 1.00 64.19 204 PHE A N 1
ATOM 1710 C CA . PHE A 1 204 ? 34.580 26.777 -30.265 1.00 64.19 204 PHE A CA 1
ATOM 1711 C C . PHE A 1 204 ? 34.017 28.181 -30.547 1.00 64.19 204 PHE A C 1
ATOM 1713 O O . PHE A 1 204 ? 34.779 29.104 -30.836 1.00 64.19 204 PHE A O 1
ATOM 1720 N N . VAL A 1 205 ? 32.703 28.382 -30.384 1.00 66.44 205 VAL A N 1
ATOM 1721 C CA . VAL A 1 205 ? 32.062 29.701 -30.553 1.00 66.44 205 VAL A CA 1
ATOM 1722 C C . VAL A 1 205 ? 32.580 30.705 -29.519 1.00 66.44 205 VAL A C 1
ATOM 1724 O O . VAL A 1 205 ? 32.863 31.850 -29.862 1.00 66.44 205 VAL A O 1
ATOM 1727 N N . GLN A 1 206 ? 32.763 30.283 -28.267 1.00 62.44 206 GLN A N 1
ATOM 1728 C CA . GLN A 1 206 ? 33.329 31.127 -27.211 1.00 62.44 206 GLN A CA 1
ATOM 1729 C C . GLN A 1 206 ? 34.787 31.517 -27.494 1.00 62.44 206 GLN A C 1
ATOM 1731 O O . GLN A 1 206 ? 35.165 32.659 -27.236 1.00 62.44 206 GLN A O 1
ATOM 1736 N N . SER A 1 207 ? 35.591 30.618 -28.075 1.00 63.56 207 SER A N 1
ATOM 1737 C CA . SER A 1 207 ? 36.959 30.938 -28.503 1.00 63.56 207 SER A CA 1
ATOM 1738 C C . SER A 1 207 ? 36.989 31.933 -29.665 1.00 63.56 207 SER A C 1
ATOM 1740 O O . SER A 1 207 ? 37.878 32.780 -29.703 1.00 63.56 207 SER A O 1
ATOM 1742 N N . LEU A 1 208 ? 36.033 31.857 -30.598 1.00 61.25 208 LEU A N 1
ATOM 1743 C CA . LEU A 1 208 ? 35.907 32.819 -31.698 1.00 61.25 208 LEU A CA 1
ATOM 1744 C C . LEU A 1 208 ? 35.352 34.172 -31.245 1.00 61.25 208 LEU A C 1
ATOM 1746 O O . LEU A 1 208 ? 35.634 35.177 -31.879 1.00 61.25 208 LEU A O 1
ATOM 1750 N N . ALA A 1 209 ? 34.580 34.228 -30.158 1.00 60.16 209 ALA A N 1
ATOM 1751 C CA . ALA A 1 209 ? 34.091 35.489 -29.598 1.00 60.16 209 ALA A CA 1
ATOM 1752 C C . ALA A 1 209 ? 35.182 36.269 -28.834 1.00 60.16 209 ALA A C 1
ATOM 1754 O O . ALA A 1 209 ? 35.045 37.473 -28.632 1.00 60.16 209 ALA A O 1
ATOM 1755 N N . ASN A 1 210 ? 36.269 35.604 -28.424 1.00 62.53 210 ASN A N 1
ATOM 1756 C CA . ASN A 1 210 ? 37.378 36.186 -27.661 1.00 62.53 210 ASN A CA 1
ATOM 1757 C C . ASN A 1 210 ? 38.642 36.381 -28.529 1.00 62.53 210 ASN A C 1
ATOM 1759 O O . ASN A 1 210 ? 39.725 35.889 -28.202 1.00 62.53 210 ASN A O 1
ATOM 1763 N N . LEU A 1 211 ? 38.491 37.071 -29.668 1.00 61.66 211 LEU A N 1
ATOM 1764 C CA . LEU A 1 211 ? 39.526 37.208 -30.709 1.00 61.66 211 LEU A CA 1
ATOM 1765 C C . LEU A 1 211 ? 40.824 37.865 -30.210 1.00 61.66 211 LEU A C 1
ATOM 1767 O O . LEU A 1 211 ? 41.909 37.432 -30.596 1.00 61.66 211 LEU A O 1
ATOM 1771 N N . GLU A 1 212 ? 40.729 38.842 -29.301 1.00 58.69 212 GLU A N 1
ATOM 1772 C CA . GLU A 1 212 ? 41.889 39.555 -28.738 1.00 58.69 212 GLU A CA 1
ATOM 1773 C C . GLU A 1 212 ? 42.829 38.631 -27.942 1.00 58.69 212 GLU A C 1
ATOM 1775 O O . GLU A 1 212 ? 44.046 38.821 -27.931 1.00 58.69 212 GLU A O 1
ATOM 1780 N N . GLY A 1 213 ? 42.280 37.605 -27.281 1.00 61.22 213 GLY A N 1
ATOM 1781 C CA . GLY A 1 213 ? 43.068 36.614 -26.546 1.00 61.22 213 GLY A CA 1
ATOM 1782 C C . GLY A 1 213 ? 43.793 35.628 -27.466 1.00 61.22 213 GLY A C 1
ATOM 1783 O O . GLY A 1 213 ? 44.920 35.230 -27.172 1.00 61.22 213 GLY A O 1
ATOM 1784 N N . LEU A 1 214 ? 43.174 35.264 -28.592 1.00 58.69 214 LEU A N 1
ATOM 1785 C CA . LEU A 1 214 ? 43.714 34.298 -29.553 1.00 58.69 214 LEU A CA 1
ATOM 1786 C C . LEU A 1 214 ? 44.816 34.912 -30.431 1.00 58.69 214 LEU A C 1
ATOM 1788 O O . LEU A 1 214 ? 45.845 34.275 -30.661 1.00 58.69 214 LEU A O 1
ATOM 1792 N N . GLU A 1 215 ? 44.647 36.172 -30.844 1.00 61.59 215 GLU A N 1
ATOM 1793 C CA . GLU A 1 215 ? 45.646 36.944 -31.600 1.00 61.59 215 GLU A CA 1
ATOM 1794 C C . GLU A 1 215 ? 46.962 37.099 -30.819 1.00 61.59 215 GLU A C 1
ATOM 1796 O O . GLU A 1 215 ? 48.050 37.067 -31.395 1.00 61.59 215 GLU A O 1
ATOM 1801 N N . ARG A 1 216 ? 46.870 37.192 -29.486 1.00 66.75 216 ARG A N 1
ATOM 1802 C CA . ARG A 1 216 ? 48.025 37.327 -28.590 1.00 66.75 216 ARG A CA 1
ATOM 1803 C C . ARG A 1 216 ? 48.825 36.036 -28.413 1.00 66.75 216 ARG A C 1
ATOM 1805 O O . ARG A 1 216 ? 50.026 36.103 -28.171 1.00 66.75 216 ARG A O 1
ATOM 1812 N N . VAL A 1 217 ? 48.164 34.879 -28.492 1.00 70.44 217 VAL A N 1
ATOM 1813 C CA . VAL A 1 217 ? 48.781 33.555 -28.289 1.00 70.44 217 VAL A CA 1
ATOM 1814 C C . VAL A 1 217 ? 49.317 32.981 -29.601 1.00 70.44 217 VAL A C 1
ATOM 1816 O O . VAL A 1 217 ? 50.328 32.282 -29.594 1.00 70.44 217 VAL A O 1
ATOM 1819 N N . ALA A 1 218 ? 48.675 33.285 -30.732 1.00 65.25 218 ALA A N 1
ATOM 1820 C CA . ALA A 1 218 ? 49.034 32.720 -32.024 1.00 65.25 218 ALA A CA 1
ATOM 1821 C C . ALA A 1 218 ? 48.874 33.757 -33.163 1.00 65.25 218 ALA A C 1
ATOM 1823 O O . ALA A 1 218 ? 47.862 33.770 -33.868 1.00 65.25 218 ALA A O 1
ATOM 1824 N N . PRO A 1 219 ? 49.885 34.619 -33.392 1.00 63.69 219 PRO A N 1
ATOM 1825 C CA . PRO A 1 219 ? 49.789 35.757 -34.315 1.00 63.69 219 PRO A CA 1
ATOM 1826 C C . PRO A 1 219 ? 49.649 35.362 -35.796 1.00 63.69 219 PRO A C 1
ATOM 1828 O O . PRO A 1 219 ? 49.223 36.174 -36.613 1.00 63.69 219 PRO A O 1
ATOM 1831 N N . PHE A 1 220 ? 49.951 34.110 -36.159 1.00 68.75 220 PHE A N 1
ATOM 1832 C CA . PHE A 1 220 ? 49.746 33.592 -37.518 1.00 68.75 220 PHE A CA 1
ATOM 1833 C C . PHE A 1 220 ? 48.262 33.378 -37.868 1.00 68.75 220 PHE A C 1
ATOM 1835 O O . PHE A 1 220 ? 47.916 33.320 -39.047 1.00 68.75 220 PHE A O 1
ATOM 1842 N N . LEU A 1 221 ? 47.367 33.296 -36.873 1.00 57.94 221 LEU A N 1
ATOM 1843 C CA . LEU A 1 221 ? 45.927 33.151 -37.113 1.00 57.94 221 LEU A CA 1
ATOM 1844 C C . LEU A 1 221 ? 45.263 34.439 -37.603 1.00 57.94 221 LEU A C 1
ATOM 1846 O O . LEU A 1 221 ? 44.124 34.380 -38.052 1.00 57.94 221 LEU A O 1
ATOM 1850 N N . ARG A 1 222 ? 45.957 35.582 -37.589 1.00 63.12 222 ARG A N 1
ATOM 1851 C CA . ARG A 1 222 ? 45.409 36.880 -38.010 1.00 63.12 222 ARG A CA 1
ATOM 1852 C C . ARG A 1 222 ? 44.846 36.854 -39.438 1.00 63.12 222 ARG A C 1
ATOM 1854 O O . ARG A 1 222 ? 43.716 37.275 -39.656 1.00 63.12 222 ARG A O 1
ATOM 1861 N N . ALA A 1 223 ? 45.584 36.249 -40.374 1.00 64.81 223 ALA A N 1
ATOM 1862 C CA . ALA A 1 223 ? 45.153 36.082 -41.765 1.00 64.81 223 ALA A CA 1
ATOM 1863 C C . ALA A 1 223 ? 43.941 35.140 -41.905 1.00 64.81 223 ALA A C 1
ATOM 1865 O O . ALA A 1 223 ? 43.074 35.352 -42.749 1.00 64.81 223 ALA A O 1
ATOM 1866 N N . VAL A 1 224 ? 43.855 34.110 -41.056 1.00 61.34 224 VAL A N 1
ATOM 1867 C CA . VAL A 1 224 ? 42.732 33.157 -41.039 1.00 61.34 224 VAL A CA 1
ATOM 1868 C C . VAL A 1 224 ? 41.489 33.799 -40.418 1.00 61.34 224 VAL A C 1
ATOM 1870 O O . VAL A 1 224 ? 40.386 33.577 -40.906 1.00 61.34 224 VAL A O 1
ATOM 1873 N N . ILE A 1 225 ? 41.659 34.633 -39.389 1.00 60.56 225 ILE A N 1
ATOM 1874 C CA . ILE A 1 225 ? 40.580 35.372 -38.724 1.00 60.56 225 ILE A CA 1
ATOM 1875 C C . ILE A 1 225 ? 39.971 36.402 -39.684 1.00 60.56 225 ILE A C 1
ATOM 1877 O O . ILE A 1 225 ? 38.751 36.411 -39.842 1.00 60.56 225 ILE A O 1
ATOM 1881 N N . GLU A 1 226 ? 40.785 37.193 -40.390 1.00 63.31 226 GLU A N 1
ATOM 1882 C CA . GLU A 1 226 ? 40.302 38.149 -41.402 1.00 63.31 226 GLU A CA 1
ATOM 1883 C C . GLU A 1 226 ? 39.580 37.453 -42.567 1.00 63.31 226 GLU A C 1
ATOM 1885 O O . GLU A 1 226 ? 38.496 37.886 -42.962 1.00 63.31 226 GLU A O 1
ATOM 1890 N N . LEU A 1 227 ? 40.113 36.329 -43.065 1.00 61.72 227 LEU A N 1
ATOM 1891 C CA . LEU A 1 227 ? 39.466 35.531 -44.112 1.00 61.72 227 LEU A CA 1
ATOM 1892 C C . LEU A 1 227 ? 38.153 34.899 -43.618 1.00 61.72 227 LEU A C 1
ATOM 1894 O O . LEU A 1 227 ? 37.159 34.872 -44.346 1.00 61.72 227 LEU A O 1
ATOM 1898 N N . SER A 1 228 ? 38.126 34.434 -42.364 1.00 55.66 228 SER A N 1
ATOM 1899 C CA . SER A 1 228 ? 36.929 33.873 -41.736 1.00 55.66 228 SER A CA 1
ATOM 1900 C C . SER A 1 228 ? 35.846 34.930 -41.520 1.00 55.66 228 SER A C 1
ATOM 1902 O O . SER A 1 228 ? 34.697 34.648 -41.822 1.00 55.66 228 SER A O 1
ATOM 1904 N N . LEU A 1 229 ? 36.179 36.158 -41.105 1.00 56.44 229 LEU A N 1
ATOM 1905 C CA . LEU A 1 229 ? 35.235 37.276 -40.954 1.00 56.44 229 LEU A CA 1
ATOM 1906 C C . LEU A 1 229 ? 34.640 37.719 -42.298 1.00 56.44 229 LEU A C 1
ATOM 1908 O O . LEU A 1 229 ? 33.444 38.011 -42.372 1.00 56.44 229 LEU A O 1
ATOM 1912 N N . LEU A 1 230 ? 35.447 37.715 -43.365 1.00 57.34 230 LEU A N 1
ATOM 1913 C CA . LEU A 1 230 ? 35.000 38.070 -44.714 1.00 57.34 230 LEU A CA 1
ATOM 1914 C C . LEU A 1 230 ? 34.044 37.016 -45.310 1.00 57.34 230 LEU A C 1
ATOM 1916 O O . LEU A 1 230 ? 33.073 37.374 -45.973 1.00 57.34 230 LEU A O 1
ATOM 1920 N N . LEU A 1 231 ? 34.279 35.728 -45.024 1.00 54.22 231 LEU A N 1
ATOM 1921 C CA . LEU A 1 231 ? 33.385 34.612 -45.378 1.00 54.22 231 LEU A CA 1
ATOM 1922 C C . LEU A 1 231 ? 32.142 34.530 -44.463 1.00 54.22 231 LEU A C 1
ATOM 1924 O O . LEU A 1 231 ? 31.036 34.262 -44.928 1.00 54.22 231 LEU A O 1
ATOM 1928 N N . MET A 1 232 ? 32.290 34.809 -43.164 1.00 53.56 232 MET A N 1
ATOM 1929 C CA . MET A 1 232 ? 31.218 34.733 -42.155 1.00 53.56 232 MET A CA 1
ATOM 1930 C C . MET A 1 232 ? 30.200 35.879 -42.266 1.00 53.56 232 MET A C 1
ATOM 1932 O O . MET A 1 232 ? 29.069 35.733 -41.800 1.00 53.56 232 MET A O 1
ATOM 1936 N N . GLY A 1 233 ? 30.560 36.997 -42.911 1.00 54.28 233 GLY A N 1
ATOM 1937 C CA . GLY A 1 233 ? 29.706 38.179 -43.076 1.00 54.28 233 GLY A CA 1
ATOM 1938 C C . GLY A 1 233 ? 28.444 37.975 -43.927 1.00 54.28 233 GLY A C 1
ATOM 1939 O O . GLY A 1 233 ? 27.553 38.823 -43.892 1.00 54.28 233 GLY A O 1
ATOM 1940 N N . LYS A 1 234 ? 28.328 36.862 -44.668 1.00 52.94 234 LYS A N 1
ATOM 1941 C CA . LYS A 1 234 ? 27.115 36.518 -45.439 1.00 52.94 234 LYS A CA 1
ATOM 1942 C C . LYS A 1 234 ? 26.510 35.146 -45.119 1.00 52.94 234 LYS A C 1
ATOM 1944 O O . LYS A 1 234 ? 25.312 34.986 -45.321 1.00 52.94 234 LYS A O 1
ATOM 1949 N N . ASP A 1 235 ? 27.263 34.220 -44.520 1.00 55.97 235 ASP A N 1
ATOM 1950 C CA . ASP A 1 235 ? 26.842 32.814 -44.373 1.00 55.97 235 ASP A CA 1
ATOM 1951 C C . ASP A 1 235 ? 26.907 32.251 -42.940 1.00 55.97 235 ASP A C 1
ATOM 1953 O O . ASP A 1 235 ? 26.933 31.036 -42.732 1.00 55.97 235 ASP A O 1
ATOM 1957 N N . LEU A 1 236 ? 26.828 33.108 -41.914 1.00 54.72 236 LEU A N 1
ATOM 1958 C CA . LEU A 1 236 ? 26.721 32.663 -40.513 1.00 54.72 236 LEU A CA 1
ATOM 1959 C C . LEU A 1 236 ? 25.536 31.694 -40.302 1.00 54.72 236 LEU A C 1
ATOM 1961 O O . LEU A 1 236 ? 25.635 30.726 -39.552 1.00 54.72 236 LEU A O 1
ATOM 1965 N N . ARG A 1 237 ? 24.423 31.904 -41.020 1.00 51.19 237 ARG A N 1
ATOM 1966 C CA . ARG A 1 237 ? 23.259 31.000 -40.994 1.00 51.19 237 ARG A CA 1
ATOM 1967 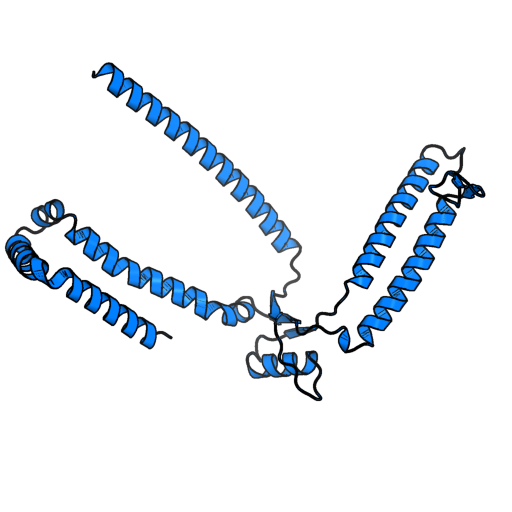C C . ARG A 1 237 ? 23.581 29.618 -41.564 1.00 51.19 237 ARG A C 1
ATOM 1969 O O . ARG A 1 237 ? 23.151 28.631 -40.980 1.00 51.19 237 ARG A O 1
ATOM 1976 N N . MET A 1 238 ? 24.354 29.531 -42.646 1.00 54.69 238 MET A N 1
ATOM 1977 C CA . MET A 1 238 ? 24.716 28.254 -43.273 1.00 54.69 238 MET A CA 1
ATOM 1978 C C . MET A 1 238 ? 25.675 27.443 -42.401 1.00 54.69 238 MET A C 1
ATOM 1980 O O . MET A 1 238 ? 25.520 26.229 -42.302 1.00 54.69 238 MET A O 1
ATOM 1984 N N . PHE A 1 239 ? 26.602 28.099 -41.698 1.00 61.75 239 PHE A N 1
ATOM 1985 C CA . PHE A 1 239 ? 27.498 27.422 -40.758 1.00 61.75 239 PHE A CA 1
ATOM 1986 C C . PHE A 1 239 ? 26.744 26.849 -39.544 1.00 61.75 239 PHE A C 1
ATOM 1988 O O . PHE A 1 239 ? 26.961 25.696 -39.171 1.00 61.75 239 PHE A O 1
ATOM 1995 N N . TYR A 1 240 ? 25.793 27.604 -38.976 1.00 59.47 240 TYR A N 1
ATOM 1996 C CA . TYR A 1 240 ? 24.919 27.108 -37.904 1.00 59.47 240 TYR A CA 1
ATOM 1997 C C . TYR A 1 240 ? 24.014 25.961 -38.369 1.00 59.47 240 TYR A C 1
ATOM 1999 O O . TYR A 1 240 ? 23.830 25.000 -37.628 1.00 59.47 240 TYR A O 1
ATOM 2007 N N . ILE A 1 241 ? 23.485 26.031 -39.595 1.00 58.78 241 ILE A N 1
ATOM 2008 C CA . ILE A 1 241 ? 22.686 24.955 -40.197 1.00 58.78 241 ILE A CA 1
ATOM 2009 C C . ILE A 1 241 ? 23.548 23.711 -40.435 1.00 58.78 241 ILE A C 1
ATOM 2011 O O . ILE A 1 241 ? 23.110 22.614 -40.114 1.00 58.78 241 ILE A O 1
ATOM 2015 N N . MET A 1 242 ? 24.785 23.856 -40.915 1.00 62.34 242 MET A N 1
ATOM 2016 C CA . MET A 1 242 ? 25.709 22.734 -41.111 1.00 62.34 242 MET A CA 1
ATOM 2017 C C . MET A 1 242 ? 26.077 22.057 -39.781 1.00 62.34 242 MET A C 1
ATOM 2019 O O . MET A 1 242 ? 26.070 20.830 -39.699 1.00 62.34 242 MET A O 1
ATOM 2023 N N . LEU A 1 243 ? 26.333 22.837 -38.723 1.00 61.59 243 LEU A N 1
ATOM 2024 C CA . LEU A 1 243 ? 26.552 22.324 -37.365 1.00 61.59 243 LEU A CA 1
ATOM 2025 C C . LEU A 1 243 ? 25.312 21.611 -36.815 1.00 61.59 243 LEU A C 1
ATOM 2027 O O . LEU A 1 243 ? 25.442 20.530 -36.250 1.00 61.59 243 LEU A O 1
ATOM 2031 N N . LEU A 1 244 ? 24.114 22.166 -37.028 1.00 60.44 244 LEU A N 1
ATOM 2032 C CA . LEU A 1 244 ? 22.843 21.526 -36.669 1.00 60.44 244 LEU A CA 1
ATOM 2033 C C . LEU A 1 244 ? 22.626 20.213 -37.428 1.00 60.44 244 LEU A C 1
ATOM 2035 O O . LEU A 1 244 ? 22.238 19.223 -36.819 1.00 60.44 244 LEU A O 1
ATOM 2039 N N . VAL A 1 245 ? 22.911 20.178 -38.731 1.00 68.38 245 VAL A N 1
ATOM 2040 C CA . VAL A 1 245 ? 22.783 18.977 -39.572 1.00 68.38 245 VAL A CA 1
ATOM 2041 C C . VAL A 1 245 ? 23.767 17.894 -39.127 1.00 68.38 245 VAL A C 1
ATOM 2043 O O . VAL A 1 245 ? 23.362 16.748 -38.964 1.00 68.38 245 VAL A O 1
ATOM 2046 N N . LEU A 1 246 ? 25.023 18.243 -38.841 1.00 61.97 246 LEU A N 1
ATOM 2047 C CA . LEU A 1 246 ? 26.002 17.313 -38.266 1.00 61.97 246 LEU A CA 1
ATOM 2048 C C . LEU A 1 246 ? 25.576 16.810 -36.879 1.00 61.97 246 LEU A C 1
ATOM 2050 O O . LEU A 1 246 ? 25.754 15.632 -36.574 1.00 61.97 246 LEU A O 1
ATOM 2054 N N . MET A 1 247 ? 24.968 17.671 -36.057 1.00 61.81 247 MET A N 1
ATOM 2055 C CA . MET A 1 247 ? 24.438 17.291 -34.746 1.00 61.81 247 MET A CA 1
ATOM 2056 C C . MET A 1 247 ? 23.264 16.310 -34.875 1.00 61.81 247 MET A C 1
ATOM 2058 O O . MET A 1 247 ? 23.191 15.342 -34.122 1.00 61.81 247 MET A O 1
ATOM 2062 N N . VAL A 1 248 ? 22.382 16.519 -35.858 1.00 65.44 248 VAL A N 1
ATOM 2063 C CA . VAL A 1 248 ? 21.261 15.619 -36.166 1.00 65.44 248 VAL A CA 1
ATOM 2064 C C . VAL A 1 248 ? 21.767 14.280 -36.709 1.00 65.44 248 VAL A C 1
ATOM 2066 O O . VAL A 1 248 ? 21.317 13.239 -36.244 1.00 65.44 248 VAL A O 1
ATOM 2069 N N . ILE A 1 249 ? 22.738 14.272 -37.625 1.00 66.94 249 ILE A N 1
ATOM 2070 C CA . ILE A 1 249 ? 23.313 13.032 -38.177 1.00 66.94 249 ILE A CA 1
ATOM 2071 C C . ILE A 1 249 ? 24.013 12.211 -37.082 1.00 66.94 249 ILE A C 1
ATOM 2073 O O . ILE A 1 249 ? 23.788 11.007 -36.988 1.00 66.94 249 ILE A O 1
ATOM 2077 N N . SER A 1 250 ? 24.792 12.852 -36.203 1.00 54.53 250 SER A N 1
ATOM 2078 C CA . SER A 1 250 ? 25.416 12.174 -35.056 1.00 54.53 250 SER A CA 1
ATOM 2079 C C . SER A 1 250 ? 24.391 11.653 -34.045 1.00 54.53 250 SER A C 1
ATOM 2081 O O . SER A 1 250 ? 24.612 10.610 -33.440 1.00 54.53 250 SER A O 1
ATOM 2083 N N . PHE A 1 251 ? 23.252 12.332 -33.879 1.00 54.28 251 PHE A N 1
ATOM 2084 C CA . PHE A 1 251 ? 22.157 11.860 -33.028 1.00 54.28 251 PHE A CA 1
ATOM 2085 C C . PHE A 1 251 ? 21.496 10.589 -33.591 1.00 54.28 251 PHE A C 1
ATOM 2087 O O . PHE A 1 251 ? 21.234 9.660 -32.834 1.00 54.28 251 PHE A O 1
ATOM 2094 N N . TYR A 1 252 ? 21.299 10.503 -34.912 1.00 56.94 252 TYR A N 1
ATOM 2095 C CA . TYR A 1 252 ? 20.727 9.318 -35.574 1.00 56.94 252 TYR A CA 1
ATOM 2096 C C . TYR A 1 252 ? 21.669 8.110 -35.647 1.00 56.94 252 TYR A C 1
ATOM 2098 O O . TYR A 1 252 ? 21.202 7.003 -35.875 1.00 56.94 252 TYR A O 1
ATOM 2106 N N . HIS A 1 253 ? 22.979 8.304 -35.484 1.00 49.84 253 HIS A N 1
ATOM 2107 C CA . HIS A 1 253 ? 23.953 7.208 -35.505 1.00 49.84 253 HIS A CA 1
ATOM 2108 C C . HIS A 1 253 ? 24.208 6.606 -34.104 1.00 49.84 253 HIS A C 1
ATOM 2110 O O . HIS A 1 253 ? 24.835 5.552 -33.985 1.00 49.84 253 HIS A O 1
ATOM 2116 N N . VAL A 1 254 ? 23.768 7.289 -33.040 1.00 50.28 254 VAL A N 1
ATOM 2117 C CA . VAL A 1 254 ? 23.959 6.881 -31.633 1.00 50.28 254 VAL A CA 1
ATOM 2118 C C . VAL A 1 254 ? 22.682 6.289 -31.012 1.00 50.28 254 VAL A C 1
ATOM 2120 O O . VAL A 1 254 ? 22.781 5.546 -30.036 1.00 50.28 254 VAL A O 1
ATOM 2123 N N . VAL A 1 255 ? 21.503 6.597 -31.563 1.00 46.75 255 VAL A N 1
ATOM 2124 C CA . VAL A 1 255 ? 20.212 5.960 -31.224 1.00 46.75 255 VAL A CA 1
ATOM 2125 C C . VAL A 1 255 ? 20.015 4.707 -32.067 1.00 46.75 255 VAL A C 1
ATOM 2127 O O . VAL A 1 255 ? 19.572 3.693 -31.485 1.00 46.75 255 VAL A O 1
#

Solvent-accessible surface area (backbone atoms only — not comparable to full-atom values): 14319 Å² total; per-residue (Å²): 110,70,68,60,53,53,49,52,54,50,50,51,52,50,51,50,52,53,51,52,52,53,49,52,51,51,50,50,51,50,50,52,52,49,48,53,51,48,50,54,49,63,75,68,55,77,88,54,46,67,45,80,48,68,75,56,79,89,52,92,96,53,54,70,59,56,52,52,51,54,51,40,52,72,77,34,60,93,30,56,72,52,72,47,74,38,62,69,50,69,68,53,52,54,48,53,55,50,43,50,56,47,46,53,52,33,52,52,47,49,58,51,26,73,76,38,77,92,51,82,58,66,40,33,64,45,70,94,50,77,42,63,60,77,41,55,38,53,63,52,37,53,51,52,43,56,55,45,50,53,51,45,54,52,47,52,54,48,49,77,70,38,73,85,29,53,46,53,31,33,39,37,33,20,78,35,71,60,60,57,38,59,84,56,42,68,60,56,55,50,51,52,50,50,54,57,63,51,49,54,59,52,53,51,53,53,53,64,72,41,50,76,64,48,47,74,77,42,65,80,46,53,67,54,50,55,52,47,51,66,57,44,74,79,40,54,68,57,54,52,49,50,52,50,51,52,51,50,53,55,50,66,74,73,109

Sequence (255 aa):
MLTYAWRMFSDVKHFLRINCQKLFLTAKVLWIVSTYKLIMLIQNMHLYQGVVVRNVPHVSGHSISDTVDHFFQTNHPNHYIDHQAVYNANKYSKLVRKRERVRNWLDYNKLKFERHPDRRPTTKIGFLGICGKRVDSIEYYEQQIKEIDKRIALERQRILKDPKSIMPVAFVSFNSRWGAAHPETYSVTNVFALVFFYMIPIAFVQSLANLEGLERVAPFLRAVIELSLLLMGKDLRMFYIMLLVLMVISFYHVV

Radius of gyration: 34.23 Å; Cα contacts (8 Å, |Δi|>4): 177; chains: 1; bounding box: 78×75×86 Å